Protein AF-A2U059-F1 (afdb_monomer)

Sequence (283 aa):
MQVILVSNSIKNFNRFRYYLTQLEPSNIVNLHYNLIFMLFFKKKEIPLTEFFPTNFIDIHSHLLPGIDDGAKDIEQSVSLIQKMASYGIKNFITTPHVLGDVYPNSSETILKKLEEVRAALKDEGLTDIKMNAAAEYMMDEQFSALLEKDDILTLKDNYILVEMSYFSPPLNLFDILFQIQLKGYKPVLAHPERYNSYHNNFEIYYKLKKAGCLFQLNLLSLTPQYGDGVTKTADRLLKENLYDFVGTDTHHKNHLHLLKSISIKKNFKKINHLLENNLKFLK

Secondary structure (DSSP, 8-state):
--SSSHHHHHHHHHHHHHHHTTS-HHHHHHHHHHHHHHHS----B--HHHHSPTT-EE--B--STTSSSS-SSHHHHHHHHHHHHTTT--EEEE--EEBTTTB---HHHHHHHHHHHHHHHHHTT-TT-EEEE--EEESSHHHHHHHHTT----SBTTEEEEE--SS---TTHHHHHHHHHHTT-EEEEE-GGG-GGGTT-THHHHHHHHTT-EEEEEGGGGTGGG-HHHHHHHHHHHHTT---EEE--B-SHHHHHHHGGG-BHHHHHHHHHHHHHGGGG--

Mean predicted aligned error: 8.82 Å

Structure (mmCIF, N/CA/C/O backbone):
data_AF-A2U059-F1
#
_entry.id   AF-A2U059-F1
#
loop_
_atom_site.group_PDB
_atom_site.id
_atom_site.type_symbol
_atom_site.label_atom_id
_atom_site.label_alt_id
_atom_site.label_comp_id
_atom_site.label_asym_id
_atom_site.label_entity_id
_atom_site.label_seq_id
_atom_site.pdbx_PDB_ins_code
_atom_site.Cartn_x
_atom_site.Cartn_y
_atom_site.Cartn_z
_atom_site.occupancy
_atom_site.B_iso_or_equiv
_atom_site.auth_seq_id
_atom_site.auth_comp_id
_atom_site.auth_asym_id
_atom_site.auth_atom_id
_atom_site.pdbx_PDB_model_num
ATOM 1 N N . MET A 1 1 ? -1.183 35.386 35.263 1.00 42.09 1 MET A N 1
ATOM 2 C CA . MET A 1 1 ? -0.483 34.082 35.362 1.00 42.09 1 MET A CA 1
ATOM 3 C C . MET A 1 1 ? 0.473 33.889 34.178 1.00 42.09 1 MET A C 1
ATOM 5 O O . MET A 1 1 ? 0.413 32.891 33.477 1.00 42.09 1 MET A O 1
ATOM 9 N N . GLN A 1 2 ? 1.355 34.869 33.942 1.00 36.56 2 GLN A N 1
ATOM 10 C CA . GLN A 1 2 ? 2.258 34.916 32.778 1.00 36.56 2 GLN A CA 1
ATOM 11 C C . GLN A 1 2 ? 3.658 35.433 33.170 1.00 36.56 2 GLN A C 1
ATOM 13 O O . GLN A 1 2 ? 4.367 36.026 32.371 1.00 36.56 2 GLN A O 1
ATOM 18 N N . VAL A 1 3 ? 4.050 35.211 34.432 1.00 29.59 3 VAL A N 1
ATOM 19 C CA . VAL A 1 3 ? 5.330 35.676 35.010 1.00 29.59 3 VAL A CA 1
ATOM 20 C C . VAL A 1 3 ? 6.188 34.506 35.534 1.00 29.59 3 VAL A C 1
ATOM 22 O O . VAL A 1 3 ? 7.334 34.692 35.920 1.00 29.59 3 VAL A O 1
ATOM 25 N N . ILE A 1 4 ? 5.702 33.259 35.463 1.00 32.44 4 ILE A N 1
ATOM 26 C CA . ILE A 1 4 ? 6.428 32.083 35.991 1.00 32.44 4 ILE A CA 1
ATOM 27 C C . ILE A 1 4 ? 7.258 31.351 34.910 1.00 32.44 4 ILE A C 1
ATOM 29 O O . ILE A 1 4 ? 8.173 30.605 35.242 1.00 32.44 4 ILE A O 1
ATOM 33 N N . LEU A 1 5 ? 7.055 31.623 33.614 1.00 30.00 5 LEU A N 1
ATOM 34 C CA . LEU A 1 5 ? 7.826 30.974 32.535 1.00 30.00 5 LEU A CA 1
ATOM 35 C C . LEU A 1 5 ? 9.119 31.709 32.130 1.00 30.00 5 LEU A C 1
ATOM 37 O O . LEU A 1 5 ? 9.958 31.129 31.445 1.00 30.00 5 LEU A O 1
ATOM 41 N N . VAL A 1 6 ? 9.338 32.945 32.592 1.00 32.53 6 VAL A N 1
ATOM 42 C CA . VAL A 1 6 ? 10.553 33.716 32.257 1.00 32.53 6 VAL A CA 1
ATOM 43 C C . VAL A 1 6 ? 11.726 33.386 33.198 1.00 32.53 6 VAL A C 1
ATOM 45 O O . VAL A 1 6 ? 12.887 33.477 32.801 1.00 32.53 6 VAL A O 1
ATOM 48 N N . SER A 1 7 ? 11.467 32.907 34.420 1.00 33.06 7 SER A N 1
ATOM 49 C CA . SER A 1 7 ? 12.528 32.664 35.413 1.00 33.06 7 SER A CA 1
ATOM 50 C C . SER A 1 7 ? 13.359 31.398 35.142 1.00 33.06 7 SER A C 1
ATOM 52 O O . SER A 1 7 ? 14.567 31.392 35.397 1.00 33.06 7 SER A O 1
ATOM 54 N N . ASN A 1 8 ? 12.766 30.353 34.550 1.00 35.78 8 ASN A N 1
ATOM 55 C CA . ASN A 1 8 ? 13.488 29.123 34.190 1.00 35.78 8 ASN A CA 1
ATOM 56 C C . ASN A 1 8 ? 14.374 29.293 32.943 1.00 35.78 8 ASN A C 1
ATOM 58 O O . ASN A 1 8 ? 15.419 28.649 32.842 1.00 35.78 8 ASN A O 1
ATOM 62 N N . SER A 1 9 ? 14.022 30.209 32.033 1.00 42.25 9 SER A N 1
ATOM 63 C CA . SER A 1 9 ? 14.854 30.519 30.863 1.00 42.25 9 SER A CA 1
ATOM 64 C C . SER A 1 9 ? 16.111 31.311 31.243 1.00 42.25 9 SER A C 1
ATOM 66 O O . SER A 1 9 ? 17.179 31.076 30.682 1.00 42.25 9 SER A O 1
ATOM 68 N N . ILE A 1 10 ? 16.023 32.207 32.234 1.00 43.34 10 ILE A N 1
ATOM 69 C CA . ILE A 1 10 ? 17.159 33.036 32.677 1.00 43.34 10 ILE A CA 1
ATOM 70 C C . ILE A 1 10 ? 18.153 32.224 33.527 1.00 43.34 10 ILE A C 1
ATOM 72 O O . ILE A 1 10 ? 19.366 32.387 33.376 1.00 43.34 10 ILE A O 1
ATOM 76 N N . LYS A 1 11 ? 17.677 31.286 34.364 1.00 39.88 11 LYS A N 1
ATOM 77 C CA . LYS A 1 11 ? 18.567 30.376 35.116 1.00 39.88 11 LYS A CA 1
ATOM 78 C C . LYS A 1 11 ? 19.392 29.471 34.196 1.00 39.88 11 LYS A C 1
ATOM 80 O O . LYS A 1 11 ? 20.571 29.250 34.471 1.00 39.88 11 LYS A O 1
ATOM 85 N N . ASN A 1 12 ? 18.817 29.016 33.081 1.00 46.06 12 ASN A N 1
ATOM 86 C CA . ASN A 1 12 ? 19.561 28.269 32.066 1.00 46.06 12 ASN A CA 1
ATOM 87 C C . ASN A 1 12 ? 20.555 29.155 31.307 1.00 46.06 12 ASN A C 1
ATOM 89 O O . ASN A 1 12 ? 21.657 28.698 31.026 1.00 46.06 12 ASN A O 1
ATOM 93 N N . PHE A 1 13 ? 20.231 30.427 31.059 1.00 47.41 13 PHE A N 1
ATOM 94 C CA . PHE A 1 13 ? 21.124 31.360 30.365 1.00 47.41 13 PHE A CA 1
ATOM 95 C C . PHE A 1 13 ? 22.403 31.672 31.161 1.00 47.41 13 PHE A C 1
ATOM 97 O O . PHE A 1 13 ? 23.500 31.652 30.605 1.00 47.41 13 PHE A O 1
ATOM 104 N N . ASN A 1 14 ? 22.293 31.881 32.479 1.00 42.28 14 ASN A N 1
ATOM 105 C CA . ASN A 1 14 ? 23.464 32.122 33.332 1.00 42.28 14 ASN A CA 1
ATOM 106 C C . ASN A 1 14 ? 24.336 30.868 33.499 1.00 42.28 14 ASN A C 1
ATOM 108 O O . ASN A 1 14 ? 25.562 30.973 33.532 1.00 42.28 14 ASN A O 1
ATOM 112 N N . ARG A 1 15 ? 23.724 29.676 33.525 1.00 45.72 15 ARG A N 1
ATOM 113 C CA . ARG A 1 15 ? 24.459 28.402 33.534 1.00 45.72 15 ARG A CA 1
ATOM 114 C C . ARG A 1 15 ? 25.177 28.168 32.200 1.00 45.72 15 ARG A C 1
ATOM 116 O O . ARG A 1 15 ? 26.319 27.733 32.196 1.00 45.72 15 ARG A O 1
ATOM 123 N N . PHE A 1 16 ? 24.553 28.540 31.082 1.00 45.38 16 PHE A N 1
ATOM 124 C CA . PHE A 1 16 ? 25.136 28.458 29.738 1.00 45.38 16 PHE A CA 1
ATOM 125 C C . PHE A 1 16 ? 26.307 29.434 29.548 1.00 45.38 16 PHE A C 1
ATOM 127 O O . PHE A 1 16 ? 27.325 29.079 28.959 1.00 45.38 16 PHE A O 1
ATOM 134 N N . ARG A 1 17 ? 26.206 30.643 30.118 1.00 47.41 17 ARG A N 1
ATOM 135 C CA . ARG A 1 17 ? 27.280 31.647 30.090 1.00 47.41 17 ARG A CA 1
ATOM 136 C C . ARG A 1 17 ? 28.533 31.177 30.837 1.00 47.41 17 ARG A C 1
ATOM 138 O O . ARG A 1 17 ? 29.631 31.433 30.361 1.00 47.41 17 ARG A O 1
ATOM 145 N N . TYR A 1 18 ? 28.367 30.435 31.935 1.00 50.00 18 TYR A N 1
ATOM 146 C CA . TYR A 1 18 ? 29.477 29.812 32.668 1.00 50.00 18 TYR A CA 1
ATOM 147 C C . TYR A 1 18 ? 30.202 28.732 31.844 1.00 50.00 18 TYR A C 1
ATOM 149 O O . TYR A 1 18 ? 31.429 28.671 31.856 1.00 50.00 18 TYR A O 1
ATOM 157 N N . TYR A 1 19 ? 29.471 27.922 31.069 1.00 47.72 19 TYR A N 1
ATOM 158 C CA . TYR A 1 19 ? 30.084 26.942 30.159 1.00 47.72 19 TYR A CA 1
ATOM 159 C C . TYR A 1 19 ? 30.777 27.601 28.959 1.00 47.72 19 TYR A C 1
ATOM 161 O O . TYR A 1 19 ? 31.827 27.134 28.530 1.00 47.72 19 TYR A O 1
ATOM 169 N N . LEU A 1 20 ? 30.246 28.718 28.450 1.00 45.88 20 LEU A N 1
ATOM 170 C CA . LEU A 1 20 ? 30.863 29.472 27.352 1.00 45.88 20 LEU A CA 1
ATOM 171 C C . LEU A 1 20 ? 32.175 30.163 27.753 1.00 45.88 20 LEU A C 1
ATOM 173 O O . LEU A 1 20 ? 33.048 30.318 26.907 1.00 45.88 20 LEU A O 1
ATOM 177 N N . THR A 1 21 ? 32.350 30.535 29.026 1.00 48.00 21 THR A N 1
ATOM 178 C CA . THR A 1 21 ? 33.619 31.099 29.529 1.00 48.00 21 THR A CA 1
ATOM 179 C C . THR A 1 21 ? 34.727 30.061 29.733 1.00 48.00 21 THR A C 1
ATOM 181 O O . THR A 1 21 ? 35.858 30.444 30.006 1.00 48.00 21 THR A O 1
ATOM 184 N N . GLN A 1 22 ? 34.413 28.766 29.608 1.00 49.03 22 GLN A N 1
ATOM 185 C CA . GLN A 1 22 ? 35.348 27.645 29.796 1.00 49.03 22 GLN A CA 1
ATOM 186 C C . GLN A 1 22 ? 35.779 26.994 28.467 1.00 49.03 22 GLN A C 1
ATOM 188 O O . GLN A 1 22 ? 36.451 25.966 28.474 1.00 49.03 22 GLN A O 1
ATOM 193 N N . LEU A 1 23 ? 35.367 27.548 27.322 1.00 47.09 23 LEU A N 1
ATOM 194 C CA . LEU A 1 23 ? 35.650 26.995 25.996 1.00 47.09 23 LEU A CA 1
ATOM 195 C C . LEU A 1 23 ? 36.676 27.853 25.255 1.00 47.09 23 LEU A C 1
ATOM 197 O O . LEU A 1 23 ? 36.585 29.080 25.250 1.00 47.09 23 LEU A O 1
ATOM 201 N N . GLU A 1 24 ? 37.627 27.201 24.586 1.00 46.12 24 GLU A N 1
ATOM 202 C CA . GLU A 1 24 ? 38.598 27.896 23.742 1.00 46.12 24 GLU A CA 1
ATOM 203 C C . GLU A 1 24 ? 37.922 28.660 22.580 1.00 46.12 24 GLU A C 1
ATOM 205 O O . GLU A 1 24 ? 36.896 28.204 22.054 1.00 46.12 24 GLU A O 1
ATOM 210 N N . PRO A 1 25 ? 38.493 29.798 22.127 1.00 53.91 25 PRO A N 1
ATOM 211 C CA . PRO A 1 25 ? 37.881 30.693 21.134 1.00 53.91 25 PRO A CA 1
ATOM 212 C C . PRO A 1 25 ? 37.462 30.018 19.817 1.00 53.91 25 PRO A C 1
ATOM 214 O O . PRO A 1 25 ? 36.515 30.461 19.165 1.00 53.91 25 PRO A O 1
ATOM 217 N N . SER A 1 26 ? 38.121 28.919 19.441 1.00 49.25 26 SER A N 1
ATOM 218 C CA . SER A 1 26 ? 37.835 28.121 18.242 1.00 49.25 26 SER A CA 1
ATOM 219 C C . SER A 1 26 ? 36.472 27.407 18.277 1.00 49.25 26 SER A C 1
ATOM 221 O O . SER A 1 26 ? 35.885 27.154 17.224 1.00 49.25 26 SER A O 1
ATOM 223 N N . ASN A 1 27 ? 35.908 27.149 19.463 1.00 47.09 27 ASN A N 1
ATOM 224 C CA . ASN A 1 27 ? 34.631 26.440 19.628 1.00 47.09 27 ASN A CA 1
ATOM 225 C C . ASN A 1 27 ? 33.401 27.367 19.668 1.00 47.09 27 ASN A C 1
ATOM 227 O O . ASN A 1 27 ? 32.274 26.917 19.455 1.00 47.09 27 ASN A O 1
ATOM 231 N N . ILE A 1 28 ? 33.595 28.671 19.885 1.00 49.22 28 ILE A N 1
ATOM 232 C CA . ILE A 1 28 ? 32.503 29.657 19.985 1.00 49.22 28 ILE A CA 1
ATOM 233 C C . ILE A 1 28 ? 31.951 30.030 18.596 1.00 49.22 28 ILE A C 1
ATOM 235 O O . ILE A 1 28 ? 30.755 30.300 18.446 1.00 49.22 28 ILE A O 1
ATOM 239 N N . VAL A 1 29 ? 32.795 29.981 17.560 1.00 48.28 29 VAL A N 1
ATOM 240 C CA . VAL A 1 29 ? 32.409 30.292 16.171 1.00 48.28 29 VAL A CA 1
ATOM 241 C C . VAL A 1 29 ? 31.521 29.187 15.578 1.00 48.28 29 VAL A C 1
ATOM 243 O O . VAL A 1 29 ? 30.512 29.483 14.939 1.00 48.28 29 VAL A O 1
ATOM 246 N N . ASN A 1 30 ? 31.813 27.915 15.870 1.00 45.19 30 ASN A N 1
ATOM 247 C CA . ASN A 1 30 ? 31.027 26.773 15.382 1.00 45.19 30 ASN A CA 1
ATOM 248 C C . ASN A 1 30 ? 29.640 26.656 16.034 1.00 45.19 30 ASN A C 1
ATOM 250 O O . ASN A 1 30 ? 28.689 26.202 15.393 1.00 45.19 30 ASN A O 1
ATOM 254 N N . LEU A 1 31 ? 29.490 27.081 17.292 1.00 43.50 31 LEU A N 1
ATOM 255 C CA . LEU A 1 31 ? 28.202 27.014 17.984 1.00 43.50 31 LEU A CA 1
ATOM 256 C C . LEU A 1 31 ? 27.218 28.072 17.459 1.00 43.50 31 LEU A C 1
ATOM 258 O O . LEU A 1 31 ? 26.042 27.768 17.269 1.00 43.50 31 LEU A O 1
ATOM 262 N N . HIS A 1 32 ? 27.698 29.282 17.146 1.00 43.59 32 HIS A N 1
ATOM 263 C CA . HIS A 1 32 ? 26.872 30.322 16.524 1.00 43.59 32 HIS A CA 1
ATOM 264 C C . HIS A 1 32 ? 26.403 29.924 15.121 1.00 43.59 32 HIS A C 1
ATOM 266 O O . HIS A 1 32 ? 25.227 30.102 14.816 1.00 43.59 32 HIS A O 1
ATOM 272 N N . TYR A 1 33 ? 27.268 29.324 14.296 1.00 43.44 33 TYR A N 1
ATOM 273 C CA . TYR A 1 33 ? 26.873 28.844 12.966 1.00 43.44 33 TYR A CA 1
ATOM 274 C C . TYR A 1 33 ? 25.805 27.746 13.033 1.00 43.44 33 TYR A C 1
ATOM 276 O O . TYR A 1 33 ? 24.820 27.817 12.302 1.00 43.44 33 TYR A O 1
ATOM 284 N N . ASN A 1 34 ? 25.938 26.778 13.946 1.00 42.25 34 ASN A N 1
ATOM 285 C CA . ASN A 1 34 ? 24.950 25.707 14.107 1.00 42.25 34 ASN A CA 1
ATOM 286 C C . ASN A 1 34 ? 23.615 26.204 14.684 1.00 42.25 34 ASN A C 1
ATOM 288 O O . ASN A 1 34 ? 22.555 25.762 14.243 1.00 42.25 34 ASN A O 1
ATOM 292 N N . LEU A 1 35 ? 23.644 27.157 15.621 1.00 41.41 35 LEU A N 1
ATOM 293 C CA . LEU A 1 35 ? 22.427 27.732 16.196 1.00 41.41 35 LEU A CA 1
ATOM 294 C C . LEU A 1 35 ? 21.685 28.616 15.181 1.00 41.41 35 LEU A C 1
ATOM 296 O O . LEU A 1 35 ? 20.461 28.559 15.093 1.00 41.41 35 LEU A O 1
ATOM 300 N N . ILE A 1 36 ? 22.424 29.376 14.365 1.00 42.47 36 ILE A N 1
ATOM 301 C CA . ILE A 1 36 ? 21.877 30.159 13.251 1.00 42.47 36 ILE A CA 1
ATOM 302 C C . ILE A 1 36 ? 21.310 29.216 12.176 1.00 42.47 36 ILE A C 1
ATOM 304 O O . ILE A 1 36 ? 20.191 29.429 11.720 1.00 42.47 36 ILE A O 1
ATOM 308 N N . PHE A 1 37 ? 21.982 28.111 11.838 1.00 39.88 37 PHE A N 1
ATOM 309 C CA . PHE A 1 37 ? 21.456 27.124 10.884 1.00 39.88 37 PHE A CA 1
ATOM 310 C C . PHE A 1 37 ? 20.172 26.434 11.391 1.00 39.88 37 PHE A C 1
ATOM 312 O O . PHE A 1 37 ? 19.231 26.234 10.621 1.00 39.88 37 PHE A O 1
ATOM 319 N N . MET A 1 38 ? 20.076 26.155 12.699 1.00 40.50 38 MET A N 1
ATOM 320 C CA . MET A 1 38 ? 18.851 25.655 13.348 1.00 40.50 38 MET A CA 1
ATOM 321 C C . MET A 1 38 ? 17.694 26.667 13.336 1.00 40.50 38 MET A C 1
ATOM 323 O O . MET A 1 38 ? 16.532 26.266 13.411 1.00 40.50 38 MET A O 1
ATOM 327 N N . LEU A 1 39 ? 17.987 27.965 13.224 1.00 41.75 39 LEU A N 1
ATOM 328 C CA . LEU A 1 39 ? 16.989 29.037 13.233 1.00 41.75 39 LEU A CA 1
ATOM 329 C C . LEU A 1 39 ? 16.388 29.345 11.848 1.00 41.75 39 LEU A C 1
ATOM 331 O O . LEU A 1 39 ? 15.346 29.996 11.793 1.00 41.75 39 LEU A O 1
ATOM 335 N N . PHE A 1 40 ? 16.962 28.857 10.737 1.00 46.06 40 PHE A N 1
ATOM 336 C CA . PHE A 1 40 ? 16.588 29.335 9.393 1.00 46.06 40 PHE A CA 1
ATOM 337 C C . PHE A 1 40 ? 15.652 28.461 8.543 1.00 46.06 40 PHE A C 1
ATOM 339 O O . PHE A 1 40 ? 15.198 28.932 7.504 1.00 46.06 40 PHE A O 1
ATOM 346 N N . PHE A 1 41 ? 15.240 27.262 8.971 1.00 49.56 41 PHE A N 1
ATOM 347 C CA . PHE A 1 41 ? 14.218 26.497 8.234 1.00 49.56 41 PHE A CA 1
ATOM 348 C C . PHE A 1 41 ? 13.300 25.696 9.155 1.00 49.56 41 PHE A C 1
ATOM 350 O O . PHE A 1 41 ? 13.320 24.464 9.170 1.00 49.56 41 PHE A O 1
ATOM 357 N N . LYS A 1 42 ? 12.414 26.382 9.886 1.00 51.53 42 LYS A N 1
ATOM 358 C CA . LYS A 1 42 ? 11.246 25.707 10.462 1.00 51.53 42 LYS A CA 1
ATOM 359 C C . LYS A 1 42 ? 10.393 25.212 9.290 1.00 51.53 42 LYS A C 1
ATOM 361 O O . LYS A 1 42 ? 9.746 26.010 8.606 1.00 51.53 42 LYS A O 1
ATOM 366 N N . LYS A 1 43 ? 10.466 23.910 8.982 1.00 61.12 43 LYS A N 1
ATOM 367 C CA . LYS A 1 43 ? 9.621 23.291 7.952 1.00 61.12 43 LYS A CA 1
ATOM 368 C C . LYS A 1 43 ? 8.177 23.672 8.280 1.00 61.12 43 LYS A C 1
ATOM 370 O O . LYS A 1 43 ? 7.751 23.556 9.424 1.00 61.12 43 LYS A O 1
ATOM 375 N N . LYS A 1 44 ? 7.445 24.203 7.297 1.00 76.88 44 LYS A N 1
ATOM 376 C CA . LYS A 1 44 ? 6.025 24.530 7.471 1.00 76.88 44 LYS A CA 1
ATOM 377 C C . LYS A 1 44 ? 5.261 23.209 7.570 1.00 76.88 44 LYS A C 1
ATOM 379 O O . LYS A 1 44 ? 4.905 22.633 6.540 1.00 76.88 44 LYS A O 1
ATOM 384 N N . GLU A 1 45 ? 5.131 22.713 8.792 1.00 86.19 45 GLU A N 1
ATOM 385 C CA . GLU A 1 45 ? 4.364 21.521 9.137 1.00 86.19 45 GLU A CA 1
ATOM 386 C C . GLU A 1 45 ? 2.877 21.762 8.871 1.00 86.19 45 GLU A C 1
ATOM 388 O O . GLU A 1 45 ? 2.379 22.884 8.996 1.00 86.19 45 GLU A O 1
ATOM 393 N N . ILE A 1 46 ? 2.199 20.703 8.448 1.00 89.12 46 ILE A N 1
ATOM 394 C CA . ILE A 1 46 ? 0.747 20.627 8.310 1.00 89.12 46 ILE A CA 1
ATOM 395 C C . ILE A 1 46 ? 0.278 19.647 9.395 1.00 89.12 46 ILE A C 1
ATOM 397 O O . ILE A 1 46 ? 0.922 18.606 9.567 1.00 89.12 46 ILE A O 1
ATOM 401 N N . PRO A 1 47 ? -0.793 19.931 10.151 1.00 90.31 47 PRO A N 1
ATOM 402 C CA . PRO A 1 47 ? -1.399 18.927 11.019 1.00 90.31 47 PRO A CA 1
ATOM 403 C C . PRO A 1 47 ? -1.744 17.670 10.211 1.00 90.31 47 PRO A C 1
ATOM 405 O O . PRO A 1 47 ? -2.311 17.778 9.132 1.00 90.31 47 PRO A O 1
ATOM 408 N N . LEU A 1 48 ? -1.423 16.468 10.701 1.00 88.00 48 LEU A N 1
ATOM 409 C CA . LEU A 1 48 ? -1.694 15.234 9.938 1.00 88.00 48 LEU A CA 1
ATOM 410 C C . LEU A 1 48 ? -3.173 15.075 9.572 1.00 88.00 48 LEU A C 1
ATOM 412 O O . LEU A 1 48 ? -3.484 14.638 8.471 1.00 88.00 48 LEU A O 1
ATOM 416 N N . THR A 1 49 ? -4.066 15.528 10.453 1.00 90.25 49 THR A N 1
ATOM 417 C CA . THR A 1 49 ? -5.517 15.567 10.227 1.00 90.25 49 THR A CA 1
ATOM 418 C C . THR A 1 49 ? -5.938 16.442 9.043 1.00 90.25 49 THR A C 1
ATOM 420 O O . THR A 1 49 ? -7.058 16.308 8.572 1.00 90.25 49 THR A O 1
ATOM 423 N N . GLU A 1 50 ? -5.066 17.339 8.576 1.00 92.38 50 GLU A N 1
ATOM 424 C CA . GLU A 1 50 ? -5.247 18.180 7.383 1.00 92.38 50 GLU A CA 1
ATOM 425 C C . GLU A 1 50 ? -4.361 17.725 6.208 1.00 92.38 50 GLU A C 1
ATOM 427 O O . GLU A 1 50 ? -4.481 18.244 5.100 1.00 92.38 50 GLU A O 1
ATOM 432 N N . PHE A 1 51 ? -3.434 16.792 6.443 1.00 95.62 51 PHE A N 1
ATOM 433 C CA . PHE A 1 51 ? -2.527 16.277 5.420 1.00 95.62 51 PHE A CA 1
ATOM 434 C C . PHE A 1 51 ? -3.199 15.227 4.541 1.00 95.62 51 PHE A C 1
ATOM 436 O O . PHE A 1 51 ? -2.969 15.199 3.335 1.00 95.62 51 PHE A O 1
ATOM 443 N N . PHE A 1 52 ? -4.017 14.364 5.139 1.00 96.62 52 PHE A N 1
ATOM 444 C CA . PHE A 1 52 ? -4.823 13.397 4.406 1.00 96.62 52 PHE A CA 1
ATOM 445 C C . PHE A 1 52 ? -6.179 14.022 4.052 1.00 96.62 52 PHE A C 1
ATOM 447 O O . PHE A 1 52 ? -6.790 14.654 4.919 1.00 96.62 52 PHE A O 1
ATOM 454 N N . PRO A 1 53 ? -6.671 13.867 2.810 1.00 95.25 53 PRO A N 1
ATOM 455 C CA . PRO A 1 53 ? -7.993 14.358 2.450 1.00 95.25 53 PRO A CA 1
ATOM 456 C C . PRO A 1 53 ? -9.089 13.651 3.254 1.00 95.25 53 PRO A C 1
ATOM 458 O O . PRO A 1 53 ? -8.908 12.558 3.798 1.00 95.25 53 PRO A O 1
ATOM 461 N N . THR A 1 54 ? -10.266 14.272 3.322 1.00 93.75 54 THR A N 1
ATOM 462 C CA . THR A 1 54 ? -11.425 13.639 3.963 1.00 93.75 54 THR A CA 1
ATOM 463 C C . THR A 1 54 ? -11.765 12.340 3.236 1.00 93.75 54 THR A C 1
ATOM 465 O O . THR A 1 54 ? -11.761 12.293 2.011 1.00 93.75 54 THR A O 1
ATOM 468 N N . ASN A 1 55 ? -12.069 11.287 3.996 1.00 95.12 55 ASN A N 1
ATOM 469 C CA . ASN A 1 55 ? -12.266 9.927 3.492 1.00 95.12 55 ASN A CA 1
ATOM 470 C C . ASN A 1 55 ? -11.034 9.300 2.824 1.00 95.12 55 ASN A C 1
ATOM 472 O O . ASN A 1 55 ? -11.186 8.289 2.143 1.00 95.12 55 ASN A O 1
ATOM 476 N N . PHE A 1 56 ? -9.825 9.829 3.044 1.00 98.00 56 PHE A N 1
ATOM 477 C CA . PHE A 1 56 ? -8.609 9.144 2.617 1.00 98.00 56 PHE A CA 1
ATOM 478 C C . PHE A 1 56 ? -8.643 7.670 3.044 1.00 98.00 56 PHE A C 1
ATOM 480 O O . PHE A 1 56 ? -9.064 7.336 4.161 1.00 98.00 56 PHE A O 1
ATOM 487 N N . ILE A 1 57 ? -8.222 6.810 2.121 1.00 98.50 57 ILE A N 1
ATOM 488 C CA . ILE A 1 57 ? -8.128 5.370 2.308 1.00 98.50 57 ILE A CA 1
ATOM 489 C C . ILE A 1 57 ? -6.683 4.941 2.112 1.00 98.50 57 ILE A C 1
ATOM 491 O O . ILE A 1 57 ? -6.082 5.192 1.066 1.00 98.50 57 ILE A O 1
ATOM 495 N N . ASP A 1 58 ? -6.119 4.324 3.142 1.00 98.75 58 ASP A N 1
ATOM 496 C CA . ASP A 1 58 ? -4.814 3.692 3.041 1.00 98.75 58 ASP A CA 1
ATOM 497 C C . ASP A 1 58 ? -4.972 2.318 2.390 1.00 98.75 58 ASP A C 1
ATOM 499 O O . ASP A 1 58 ? -5.746 1.497 2.879 1.00 98.75 58 ASP A O 1
ATOM 503 N N . ILE A 1 59 ? -4.275 2.092 1.277 1.00 98.81 59 ILE A N 1
ATOM 504 C CA . ILE A 1 59 ? -4.423 0.882 0.451 1.00 98.81 59 ILE A CA 1
ATOM 505 C C . ILE A 1 59 ? -3.283 -0.121 0.632 1.00 98.81 59 ILE A C 1
ATOM 507 O O . ILE A 1 59 ? -3.219 -1.099 -0.105 1.00 98.81 59 ILE A O 1
ATOM 511 N N . HIS A 1 60 ? -2.352 0.168 1.540 1.00 98.88 60 HIS A N 1
ATOM 512 C CA . HIS A 1 60 ? -1.212 -0.693 1.808 1.00 98.88 60 HIS A CA 1
ATOM 513 C C . HIS A 1 60 ? -0.776 -0.521 3.265 1.00 98.88 60 HIS A C 1
ATOM 515 O O . HIS A 1 60 ? -0.215 0.512 3.638 1.00 98.88 60 HIS A O 1
ATOM 521 N N . SER A 1 61 ? -1.052 -1.531 4.090 1.00 98.81 61 SER A N 1
ATOM 522 C CA . SER A 1 61 ? -0.611 -1.624 5.488 1.00 98.81 61 SER A CA 1
ATOM 523 C C . SER A 1 61 ? -0.753 -3.048 6.031 1.00 98.81 61 SER A C 1
ATOM 525 O O . SER A 1 61 ? -1.597 -3.805 5.555 1.00 98.81 61 SER A O 1
ATOM 527 N N . HIS A 1 62 ? 0.003 -3.384 7.076 1.00 98.75 62 HIS A N 1
ATOM 528 C CA . HIS A 1 62 ? 0.102 -4.724 7.669 1.00 98.75 62 HIS A CA 1
ATOM 529 C C . HIS A 1 62 ? -0.473 -4.688 9.087 1.00 98.75 62 HIS A C 1
ATOM 531 O O . HIS A 1 62 ? 0.231 -4.580 10.094 1.00 98.75 62 HIS A O 1
ATOM 537 N N . LEU A 1 63 ? -1.807 -4.649 9.151 1.00 98.81 63 LEU A N 1
ATOM 538 C CA . LEU A 1 63 ? -2.572 -4.368 10.370 1.00 98.81 63 LEU A CA 1
ATOM 539 C C . LEU A 1 63 ? -3.310 -5.596 10.909 1.00 98.81 63 LEU A C 1
ATOM 541 O O . LEU A 1 63 ? -4.005 -5.476 11.915 1.00 98.81 63 LEU A O 1
ATOM 545 N N . LEU A 1 64 ? -3.211 -6.746 10.238 1.00 98.75 64 LEU A N 1
ATOM 546 C CA . LEU A 1 64 ? -3.833 -7.988 10.690 1.00 98.75 64 LEU A CA 1
ATOM 547 C C . LEU A 1 64 ? -2.892 -8.750 11.636 1.00 98.75 64 LEU A C 1
ATOM 549 O O . LEU A 1 64 ? -1.702 -8.855 11.348 1.00 98.75 64 LEU A O 1
ATOM 553 N N . PRO A 1 65 ? -3.399 -9.295 12.756 1.00 98.44 65 PRO A N 1
ATOM 554 C CA . PRO A 1 65 ? -2.546 -9.825 13.809 1.00 98.44 65 PRO A CA 1
ATOM 555 C C . PRO A 1 65 ? -1.991 -11.216 13.501 1.00 98.44 65 PRO A C 1
ATOM 557 O O . PRO A 1 65 ? -2.752 -12.170 13.305 1.00 98.44 65 PRO A O 1
ATOM 560 N N . GLY A 1 66 ? -0.667 -11.339 13.592 1.00 98.00 66 GLY A N 1
ATOM 561 C CA . GLY A 1 66 ? 0.052 -12.608 13.695 1.00 98.00 66 GLY A CA 1
ATOM 562 C C . GLY A 1 66 ? 0.107 -13.415 12.402 1.00 98.00 66 GLY A C 1
ATOM 563 O O . GLY A 1 66 ? 0.227 -14.637 12.472 1.00 98.00 66 GLY A O 1
ATOM 564 N N . ILE A 1 67 ? -0.026 -12.757 11.248 1.00 97.88 67 ILE A N 1
ATOM 565 C CA . ILE A 1 67 ? -0.014 -13.419 9.936 1.00 97.88 67 ILE A CA 1
ATOM 566 C C . ILE A 1 67 ? 1.128 -12.971 9.018 1.00 97.88 67 ILE A C 1
ATOM 568 O O . ILE A 1 67 ? 1.409 -13.648 8.036 1.00 97.88 67 ILE A O 1
ATOM 572 N N . ASP A 1 68 ? 1.822 -11.886 9.348 1.00 98.06 68 ASP A N 1
ATOM 573 C CA . ASP A 1 68 ? 3.047 -11.437 8.685 1.00 98.06 68 ASP A CA 1
ATOM 574 C C . ASP A 1 68 ? 3.959 -10.682 9.678 1.00 98.06 68 ASP A C 1
ATOM 576 O O . ASP A 1 68 ? 3.858 -10.866 10.895 1.00 98.06 68 ASP A O 1
ATOM 580 N N . ASP A 1 69 ? 4.878 -9.855 9.184 1.00 97.25 69 ASP A N 1
ATOM 581 C CA . ASP A 1 69 ? 5.773 -9.002 9.975 1.00 97.25 69 ASP A CA 1
ATOM 582 C C . ASP A 1 69 ? 5.143 -7.686 10.469 1.00 97.25 69 ASP A C 1
ATOM 584 O O . ASP A 1 69 ? 5.840 -6.838 11.042 1.00 97.25 69 ASP A O 1
ATOM 588 N N . GLY A 1 70 ? 3.832 -7.513 10.295 1.00 98.00 70 GLY A N 1
ATOM 589 C CA . GLY A 1 70 ? 3.059 -6.396 10.813 1.00 98.00 70 GLY A CA 1
ATOM 590 C C . GLY A 1 70 ? 2.714 -6.518 12.301 1.00 98.00 70 GLY A C 1
ATOM 591 O O . GLY A 1 70 ? 3.566 -6.680 13.186 1.00 98.00 70 GLY A O 1
ATOM 592 N N . ALA A 1 71 ? 1.427 -6.364 12.613 1.00 97.75 71 ALA A N 1
ATOM 593 C CA . ALA A 1 71 ? 0.935 -6.480 13.980 1.00 97.75 71 ALA A CA 1
ATOM 594 C C . ALA A 1 71 ? 1.082 -7.917 14.512 1.00 97.75 71 ALA A C 1
ATOM 596 O O . ALA A 1 71 ? 0.676 -8.878 13.869 1.00 97.75 71 ALA A O 1
ATOM 597 N N . LYS A 1 72 ? 1.618 -8.080 15.725 1.00 97.56 72 LYS A N 1
ATOM 598 C CA . LYS A 1 72 ? 1.832 -9.403 16.338 1.00 97.56 72 LYS A CA 1
ATOM 599 C C . LYS A 1 72 ? 0.562 -9.992 16.942 1.00 97.56 72 LYS A C 1
ATOM 601 O O . LYS A 1 72 ? 0.373 -11.203 16.917 1.00 97.56 72 LYS A O 1
ATOM 606 N N . ASP A 1 73 ? -0.280 -9.132 17.502 1.00 98.50 73 ASP A N 1
ATOM 607 C CA . ASP A 1 73 ? -1.489 -9.484 18.239 1.00 98.50 73 ASP A CA 1
ATOM 608 C C . ASP A 1 73 ? -2.602 -8.446 18.017 1.00 98.50 73 ASP A C 1
ATOM 6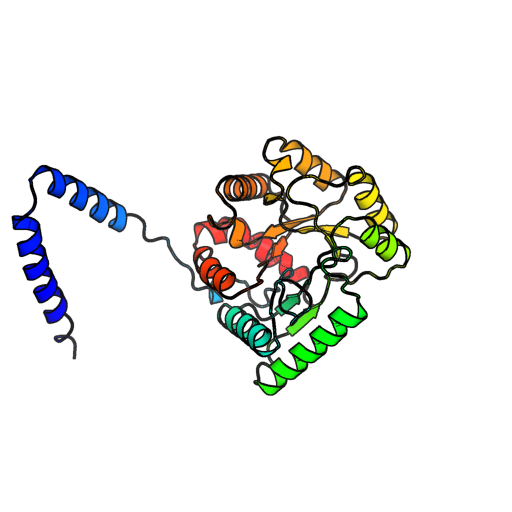10 O O . ASP A 1 73 ? -2.429 -7.423 17.329 1.00 98.50 73 ASP A O 1
ATOM 614 N N . ILE A 1 74 ? -3.794 -8.760 18.528 1.00 98.56 74 ILE A N 1
ATOM 615 C CA . ILE A 1 74 ? -4.996 -7.950 18.316 1.00 98.56 74 ILE A CA 1
ATOM 616 C C . ILE A 1 74 ? -4.850 -6.575 18.980 1.00 98.56 74 ILE A C 1
ATOM 618 O O . ILE A 1 74 ? -5.228 -5.561 18.393 1.00 98.56 74 ILE A O 1
ATOM 622 N N . GLU A 1 75 ? -4.204 -6.514 20.144 1.00 98.44 75 GLU A N 1
ATOM 623 C CA . GLU A 1 75 ? -3.931 -5.285 20.883 1.00 98.44 75 GLU A CA 1
ATOM 624 C C . GLU A 1 75 ? -3.011 -4.352 20.086 1.00 98.44 75 GLU A C 1
ATOM 626 O O . GLU A 1 75 ? -3.257 -3.144 19.988 1.00 98.44 75 GLU A O 1
ATOM 631 N N . GLN A 1 76 ? -1.957 -4.893 19.469 1.00 98.44 76 GLN A N 1
ATOM 632 C CA . GLN A 1 76 ? -1.070 -4.131 18.600 1.00 98.44 76 GLN A CA 1
ATOM 633 C C . GLN A 1 76 ? -1.803 -3.651 17.346 1.00 98.44 76 GLN A C 1
ATOM 635 O O . GLN A 1 76 ? -1.615 -2.495 16.960 1.00 98.44 76 GLN A O 1
ATOM 640 N N . SER A 1 77 ? -2.653 -4.490 16.750 1.00 98.75 77 SER A N 1
ATOM 641 C CA . SER A 1 77 ? -3.462 -4.140 15.573 1.00 98.75 77 SER A CA 1
ATOM 642 C C . SER A 1 77 ? -4.357 -2.934 15.863 1.00 98.75 77 SER A C 1
ATOM 644 O O . SER A 1 77 ? -4.252 -1.899 15.199 1.00 98.75 77 SER A O 1
ATOM 646 N N . VAL A 1 78 ? -5.158 -3.012 16.932 1.00 98.62 78 VAL A N 1
ATOM 647 C CA . VAL A 1 78 ? -6.025 -1.914 17.389 1.00 98.62 78 VAL A CA 1
ATOM 648 C C . VAL A 1 78 ? -5.200 -0.668 17.718 1.00 98.62 78 VAL A C 1
ATOM 650 O O . VAL A 1 78 ? -5.556 0.433 17.299 1.00 98.62 78 VAL A O 1
ATOM 653 N N . SER A 1 79 ? -4.056 -0.818 18.395 1.00 98.56 79 SER A N 1
ATOM 654 C CA . SER A 1 79 ? -3.178 0.308 18.739 1.00 98.56 79 SER A CA 1
ATOM 655 C C . SER A 1 79 ? -2.637 1.040 17.503 1.00 98.56 79 SER A C 1
ATOM 657 O O . SER A 1 79 ? -2.567 2.274 17.502 1.00 98.56 79 SER A O 1
ATOM 659 N N . LEU A 1 80 ? -2.254 0.311 16.449 1.00 98.69 80 LEU A N 1
ATOM 660 C CA . LEU A 1 80 ? -1.804 0.901 15.186 1.00 98.69 80 LEU A CA 1
ATOM 661 C C . LEU A 1 80 ? -2.953 1.629 14.484 1.00 98.69 80 LEU A C 1
ATOM 663 O O . LEU A 1 80 ? -2.803 2.801 14.132 1.00 98.69 80 LEU A O 1
ATOM 667 N N . ILE A 1 81 ? -4.109 0.976 14.361 1.00 98.69 81 ILE A N 1
ATOM 668 C CA . ILE A 1 81 ? -5.300 1.518 13.696 1.00 98.69 81 ILE A CA 1
ATOM 669 C C . ILE A 1 81 ? -5.796 2.783 14.401 1.00 98.69 81 ILE A C 1
ATOM 671 O O . ILE A 1 81 ? -5.978 3.818 13.760 1.00 98.69 81 ILE A O 1
ATOM 675 N N . GLN A 1 82 ? -5.925 2.759 15.729 1.00 98.38 82 GLN A N 1
ATOM 676 C CA . GLN A 1 82 ? -6.314 3.926 16.522 1.00 98.38 82 GLN A CA 1
ATOM 677 C C . GLN A 1 82 ? -5.322 5.080 16.335 1.00 98.38 82 GLN A C 1
ATOM 679 O O . GLN A 1 82 ? -5.703 6.254 16.254 1.00 98.38 82 GLN A O 1
ATOM 684 N N . LYS A 1 83 ? -4.024 4.768 16.223 1.00 98.12 83 LYS A N 1
ATOM 685 C CA . LYS A 1 83 ? -3.009 5.792 16.000 1.00 98.12 83 LYS A CA 1
ATOM 686 C C . LYS A 1 83 ? -3.097 6.393 14.597 1.00 98.12 83 LYS A C 1
ATOM 688 O O . LYS A 1 83 ? -2.981 7.612 14.476 1.00 98.12 83 LYS A O 1
ATOM 693 N N . MET A 1 84 ? -3.350 5.589 13.569 1.00 98.12 84 MET A N 1
ATOM 694 C CA . MET A 1 84 ? -3.611 6.064 12.204 1.00 98.12 84 MET A CA 1
ATOM 695 C C . MET A 1 84 ? -4.904 6.889 12.122 1.00 98.12 84 MET A C 1
ATOM 697 O O . MET A 1 84 ? -4.904 7.961 11.517 1.00 98.12 84 MET A O 1
ATOM 701 N N . ALA A 1 85 ? -5.958 6.488 12.836 1.00 97.81 85 ALA A N 1
ATOM 702 C CA . ALA A 1 85 ? -7.192 7.262 12.971 1.00 97.81 85 ALA A CA 1
ATOM 703 C C . ALA A 1 85 ? -6.948 8.635 13.613 1.00 97.81 85 ALA A C 1
ATOM 705 O O . ALA A 1 85 ? -7.503 9.636 13.156 1.00 97.81 85 ALA A O 1
ATOM 706 N N . SER A 1 86 ? -6.034 8.726 14.591 1.00 96.44 86 SER A N 1
ATOM 707 C CA . SER A 1 86 ? -5.600 10.014 15.165 1.00 96.44 86 SER A CA 1
ATOM 708 C C . SER A 1 86 ? -4.888 10.935 14.162 1.00 96.44 86 SER A C 1
ATOM 710 O O . SER A 1 86 ? -4.742 12.128 14.418 1.00 96.44 86 SER A O 1
ATOM 712 N N . TYR A 1 87 ? -4.439 10.399 13.022 1.00 96.44 87 TYR A N 1
ATOM 713 C CA . TYR A 1 87 ? -3.861 11.159 11.913 1.00 96.44 87 TYR A CA 1
ATOM 714 C C . TYR A 1 87 ? -4.894 11.528 10.841 1.00 96.44 87 TYR A C 1
ATOM 716 O O . TYR A 1 87 ? -4.530 12.175 9.870 1.00 96.44 87 TYR A O 1
ATOM 724 N N . GLY A 1 88 ? -6.164 11.144 11.004 1.00 95.88 88 GLY A N 1
ATOM 725 C CA . GLY A 1 88 ? -7.226 11.360 10.016 1.00 95.88 88 GLY A CA 1
ATOM 726 C C . GLY A 1 88 ? -7.438 10.198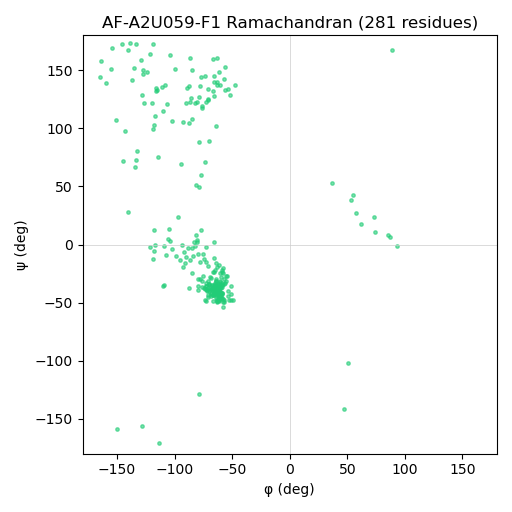 9.039 1.00 95.88 88 GLY A C 1
ATOM 727 O O . GLY A 1 88 ? -8.355 10.262 8.225 1.00 95.88 88 GLY A O 1
ATOM 728 N N . ILE A 1 89 ? -6.652 9.119 9.132 1.00 98.00 89 ILE A N 1
ATOM 729 C CA . ILE A 1 89 ? -6.798 7.930 8.282 1.00 98.00 89 ILE A CA 1
ATOM 730 C C . ILE A 1 89 ? -7.806 6.987 8.941 1.00 98.00 89 ILE A C 1
ATOM 732 O O . ILE A 1 89 ? -7.491 6.348 9.940 1.00 98.00 89 ILE A O 1
ATOM 736 N N . LYS A 1 90 ? -9.027 6.923 8.406 1.00 97.94 90 LYS A N 1
ATOM 737 C CA . LYS A 1 90 ? -10.120 6.101 8.966 1.00 97.94 90 LYS A CA 1
ATOM 738 C C . LYS A 1 90 ? -10.629 5.014 8.025 1.00 97.94 90 LYS A C 1
ATOM 740 O O . LYS A 1 90 ? -11.475 4.220 8.425 1.00 97.94 90 LYS A O 1
ATOM 745 N N . ASN A 1 91 ? -10.134 4.981 6.791 1.00 98.69 91 ASN A N 1
ATOM 746 C CA . ASN A 1 91 ? -10.472 3.953 5.818 1.00 98.69 91 ASN A CA 1
ATOM 747 C C . ASN A 1 91 ? -9.207 3.167 5.477 1.00 98.69 91 ASN A C 1
ATOM 749 O O . ASN A 1 91 ? -8.162 3.765 5.218 1.00 98.69 91 ASN A O 1
ATOM 753 N N . PHE A 1 92 ? -9.313 1.844 5.453 1.00 98.62 92 PHE A N 1
ATOM 754 C CA . PHE A 1 92 ? -8.179 0.952 5.241 1.00 98.62 92 PHE A CA 1
ATOM 755 C C . PHE A 1 92 ? -8.541 -0.174 4.276 1.00 98.62 92 PHE A C 1
ATOM 757 O O . PHE A 1 92 ? -9.633 -0.745 4.353 1.00 98.62 92 PHE A O 1
ATOM 764 N N . ILE A 1 93 ? -7.592 -0.528 3.418 1.00 98.81 93 ILE A N 1
ATOM 765 C CA . ILE A 1 93 ? -7.456 -1.847 2.810 1.00 98.81 93 ILE A CA 1
ATOM 766 C C . ILE A 1 93 ? -6.091 -2.358 3.269 1.00 98.81 93 ILE A C 1
ATOM 768 O O . ILE A 1 93 ? -5.065 -1.920 2.759 1.00 98.81 93 ILE A O 1
ATOM 772 N N . THR A 1 94 ? -6.077 -3.208 4.295 1.00 98.75 94 THR A N 1
ATOM 773 C CA . THR A 1 94 ? -4.832 -3.825 4.780 1.00 98.75 94 THR A CA 1
ATOM 774 C C . THR A 1 94 ? -4.424 -4.956 3.841 1.00 98.75 94 THR A C 1
ATOM 776 O O . THR A 1 94 ? -5.285 -5.633 3.280 1.00 98.75 94 THR A O 1
ATOM 779 N N . THR A 1 95 ? -3.127 -5.134 3.639 1.00 98.81 95 THR A N 1
ATOM 780 C CA . THR A 1 95 ? -2.537 -5.969 2.593 1.00 98.81 95 THR A CA 1
ATOM 781 C C . THR A 1 95 ? -1.422 -6.822 3.180 1.00 98.81 95 THR A C 1
ATOM 783 O O . THR A 1 95 ? -0.262 -6.589 2.859 1.00 98.81 95 THR A O 1
ATOM 786 N N . PRO A 1 96 ? -1.737 -7.774 4.075 1.00 98.69 96 PRO A N 1
ATOM 787 C CA . PRO A 1 96 ? -0.715 -8.670 4.588 1.00 98.69 96 PRO A CA 1
ATOM 788 C C . PRO A 1 96 ? -0.002 -9.414 3.456 1.00 98.69 96 PRO A C 1
ATOM 790 O O . PRO A 1 96 ? -0.597 -9.664 2.398 1.00 98.69 96 PRO A O 1
ATOM 793 N N . HIS A 1 97 ? 1.249 -9.796 3.699 1.00 98.44 97 HIS A N 1
ATOM 794 C CA . HIS A 1 97 ? 2.045 -10.514 2.709 1.00 98.44 97 HIS A CA 1
ATOM 795 C C . HIS A 1 97 ? 1.434 -11.877 2.362 1.00 98.44 97 HIS A C 1
ATOM 797 O O . HIS A 1 97 ? 1.011 -12.635 3.238 1.00 98.44 97 HIS A O 1
ATOM 803 N N . VAL A 1 98 ? 1.472 -12.226 1.079 1.00 98.00 98 VAL A N 1
ATOM 804 C CA . VAL A 1 98 ? 1.355 -13.601 0.584 1.00 98.00 98 VAL A CA 1
ATOM 805 C C . VAL A 1 98 ? 2.665 -13.916 -0.128 1.00 98.00 98 VAL A C 1
ATOM 807 O O . VAL A 1 98 ? 2.914 -13.436 -1.236 1.00 98.00 98 VAL A O 1
ATOM 810 N N . LEU A 1 99 ? 3.526 -14.674 0.553 1.00 94.69 99 LEU A N 1
ATOM 811 C CA . LEU A 1 99 ? 4.908 -14.921 0.145 1.00 94.69 99 LEU A CA 1
ATOM 812 C C . LEU A 1 99 ? 5.305 -16.356 0.480 1.00 94.69 99 LEU A C 1
ATOM 814 O O . LEU A 1 99 ? 5.724 -16.628 1.609 1.00 94.69 99 LEU A O 1
ATOM 818 N N . GLY A 1 100 ? 5.236 -17.249 -0.508 1.00 87.44 100 GLY A N 1
ATOM 819 C CA . GLY A 1 100 ? 5.756 -18.607 -0.373 1.00 87.44 100 GLY A CA 1
ATOM 820 C C . GLY A 1 100 ? 5.340 -19.321 0.925 1.00 87.44 100 GLY A C 1
ATOM 821 O O . GLY A 1 100 ? 4.266 -19.114 1.498 1.00 87.44 100 GLY A O 1
ATOM 822 N N . ASP A 1 101 ? 6.300 -20.074 1.460 1.00 86.50 101 ASP A N 1
ATOM 823 C CA . ASP A 1 101 ? 6.246 -20.661 2.803 1.00 86.50 101 ASP A CA 1
ATOM 824 C C . ASP A 1 101 ? 6.603 -19.667 3.927 1.00 86.50 101 ASP A C 1
ATOM 826 O O . ASP A 1 101 ? 6.481 -20.003 5.104 1.00 86.50 101 ASP A O 1
ATOM 830 N N . VAL A 1 102 ? 7.075 -18.456 3.597 1.00 93.00 102 VAL A N 1
ATOM 831 C CA . VAL A 1 102 ? 7.465 -17.448 4.602 1.00 93.00 102 VAL A CA 1
ATOM 832 C C . VAL A 1 102 ? 6.218 -16.862 5.260 1.00 93.00 102 VAL A C 1
ATOM 834 O O . VAL A 1 102 ? 6.131 -16.823 6.486 1.00 93.00 102 VAL A O 1
ATOM 837 N N . TYR A 1 103 ? 5.244 -16.467 4.440 1.00 93.69 103 TYR A N 1
ATOM 838 C CA . TYR A 1 103 ? 3.924 -15.997 4.852 1.00 93.69 103 TYR A CA 1
ATOM 839 C C . TYR A 1 103 ? 2.856 -16.697 3.999 1.00 93.69 103 TYR A C 1
ATOM 841 O O . TYR A 1 103 ? 2.361 -16.114 3.028 1.00 93.69 103 TYR A O 1
ATOM 849 N N . PRO A 1 104 ? 2.492 -17.953 4.336 1.00 92.75 104 PRO A N 1
ATOM 850 C CA . PRO A 1 104 ? 1.566 -18.779 3.560 1.00 92.75 104 PRO A CA 1
ATOM 851 C C . PRO A 1 104 ? 0.102 -18.385 3.825 1.00 92.75 104 PRO A C 1
ATOM 853 O O . PRO A 1 104 ? -0.755 -19.214 4.142 1.00 92.75 104 PRO A O 1
ATOM 856 N N . ASN A 1 105 ? -0.187 -17.087 3.747 1.00 96.38 105 ASN A N 1
ATOM 857 C CA . ASN A 1 105 ? -1.514 -16.546 3.978 1.00 96.38 105 ASN A CA 1
ATOM 858 C C . ASN A 1 105 ? -2.453 -16.911 2.828 1.00 96.38 105 ASN A C 1
ATOM 860 O O . ASN A 1 105 ? -2.121 -16.760 1.654 1.00 96.38 105 ASN A O 1
ATOM 864 N N . SER A 1 106 ? -3.650 -17.371 3.182 1.00 95.50 106 SER A N 1
ATOM 865 C CA . SER A 1 106 ? -4.745 -17.621 2.246 1.00 95.50 106 SER A CA 1
ATOM 866 C C . SER A 1 106 ? -5.799 -16.521 2.349 1.00 95.50 106 SER A C 1
ATOM 868 O O . SER A 1 106 ? -5.886 -15.820 3.365 1.00 95.50 106 SER A O 1
ATOM 870 N N . SER A 1 107 ? -6.662 -16.425 1.337 1.00 96.56 107 SER A N 1
ATOM 871 C CA . SER A 1 107 ? -7.832 -15.544 1.366 1.00 96.56 107 SER A CA 1
ATOM 872 C C . SER A 1 107 ? -8.700 -15.781 2.607 1.00 96.56 107 SER A C 1
ATOM 874 O O . SER A 1 107 ? -9.150 -14.830 3.245 1.00 96.56 107 SER A O 1
ATOM 876 N N . GLU A 1 108 ? -8.882 -17.045 3.004 1.00 97.31 108 GLU A N 1
ATOM 877 C CA . GLU A 1 108 ? -9.629 -17.419 4.208 1.00 97.31 108 GLU A CA 1
ATOM 878 C C . GLU A 1 108 ? -8.963 -16.879 5.480 1.00 97.31 108 GLU A C 1
ATOM 880 O O . GLU A 1 108 ? -9.623 -16.230 6.294 1.00 97.31 108 GLU A O 1
ATOM 885 N N . THR A 1 109 ? -7.652 -17.094 5.639 1.00 97.94 109 THR A N 1
ATOM 886 C CA . THR A 1 109 ? -6.897 -16.620 6.809 1.00 97.94 109 THR A CA 1
ATOM 887 C C . THR A 1 109 ? -6.975 -15.099 6.931 1.00 97.94 109 THR A C 1
ATOM 889 O O . THR A 1 109 ? -7.261 -14.580 8.013 1.00 97.94 109 THR A O 1
ATOM 892 N N . ILE A 1 110 ? -6.772 -14.382 5.824 1.00 98.75 110 ILE A N 1
ATOM 893 C CA . ILE A 1 110 ? -6.794 -12.915 5.785 1.00 98.75 110 ILE A CA 1
ATOM 894 C C . ILE A 1 110 ? -8.186 -12.387 6.150 1.00 98.75 110 ILE A C 1
ATOM 896 O O . ILE A 1 110 ? -8.312 -11.522 7.019 1.00 98.75 110 ILE A O 1
ATOM 900 N N . LEU A 1 111 ? -9.248 -12.922 5.540 1.00 98.69 111 LEU A N 1
ATOM 901 C CA . LEU A 1 111 ? -10.617 -12.478 5.813 1.00 98.69 111 LEU A CA 1
ATOM 902 C C . LEU A 1 111 ? -11.063 -12.818 7.239 1.00 98.69 111 LEU A C 1
ATOM 904 O O . LEU A 1 111 ? -11.725 -12.007 7.881 1.00 98.69 111 LEU A O 1
ATOM 908 N N . LYS A 1 112 ? -10.650 -13.967 7.781 1.00 98.62 112 LYS A N 1
ATOM 909 C CA . LYS A 1 112 ? -10.905 -14.311 9.184 1.00 98.62 112 LYS A CA 1
ATOM 910 C C . LYS A 1 112 ? -10.252 -13.304 10.133 1.00 98.62 112 LYS A C 1
ATOM 912 O O . LYS A 1 112 ? -10.911 -12.801 11.042 1.00 98.62 112 LYS A O 1
ATOM 917 N N . LYS A 1 113 ? -8.979 -12.966 9.905 1.00 98.69 113 LYS A N 1
ATOM 918 C CA . LYS A 1 113 ? -8.256 -11.969 10.708 1.00 98.69 113 LYS A CA 1
ATOM 919 C C . LYS A 1 113 ? -8.835 -10.566 10.579 1.00 98.69 113 LYS A C 1
ATOM 921 O O . LYS A 1 113 ? -8.873 -9.834 11.565 1.00 98.69 113 LYS A O 1
ATOM 926 N N . LEU A 1 114 ? -9.338 -10.206 9.401 1.00 98.81 114 LEU A N 1
ATOM 927 C CA . LEU A 1 114 ? -10.075 -8.961 9.206 1.00 98.81 114 LEU A CA 1
ATOM 928 C C . LEU A 1 114 ? -11.310 -8.886 10.115 1.00 98.81 114 LEU A C 1
ATOM 930 O O . LEU A 1 114 ? -11.528 -7.853 10.746 1.00 98.81 114 LEU A O 1
ATOM 934 N N . GLU A 1 115 ? -12.101 -9.957 10.206 1.00 98.75 115 GLU A N 1
ATOM 935 C CA . GLU A 1 115 ? -13.279 -9.983 11.082 1.00 98.75 115 GLU A CA 1
ATOM 936 C C . GLU A 1 115 ? -12.906 -9.930 12.571 1.00 98.75 115 GLU A C 1
ATOM 938 O O . GLU A 1 115 ? -13.567 -9.222 13.331 1.00 98.75 115 GLU A O 1
ATOM 943 N N . GLU A 1 116 ? -11.813 -10.586 12.985 1.00 98.69 116 GLU A N 1
ATOM 944 C CA . GLU A 1 116 ? -11.267 -10.462 14.350 1.00 98.69 116 GLU A CA 1
ATOM 945 C C . GLU A 1 116 ? -10.949 -8.993 14.690 1.00 98.69 116 GLU A C 1
ATOM 947 O O . GLU A 1 116 ? -11.374 -8.481 15.728 1.00 98.69 116 GLU A O 1
ATOM 952 N N . VAL A 1 117 ? -10.263 -8.279 13.788 1.00 98.75 117 VAL A N 1
ATOM 953 C CA . VAL A 1 117 ? -9.931 -6.857 13.974 1.00 98.75 117 VAL A CA 1
ATOM 954 C C . VAL A 1 117 ? -11.181 -5.978 13.964 1.00 98.75 117 VAL A C 1
ATOM 956 O O . VAL A 1 117 ? -11.316 -5.106 14.820 1.00 98.75 117 VAL A O 1
ATOM 959 N N . ARG A 1 118 ? -12.131 -6.206 13.048 1.00 98.69 118 ARG A N 1
ATOM 960 C CA . ARG A 1 118 ? -13.400 -5.455 13.004 1.00 98.69 118 ARG A CA 1
ATOM 961 C C . ARG A 1 118 ? -14.194 -5.594 14.303 1.00 98.69 118 ARG A C 1
ATOM 963 O O . ARG A 1 118 ? -14.735 -4.596 14.782 1.00 98.69 118 ARG A O 1
ATOM 970 N N . ALA A 1 119 ? -14.248 -6.797 14.877 1.00 98.62 119 ALA A N 1
ATOM 971 C CA . ALA A 1 119 ? -14.894 -7.034 16.164 1.00 98.62 119 ALA A CA 1
ATOM 972 C C . ALA A 1 119 ? -14.196 -6.257 17.291 1.00 98.62 119 ALA A C 1
ATOM 974 O O . ALA A 1 119 ? -14.854 -5.495 17.996 1.00 98.62 119 ALA A O 1
ATOM 975 N N . ALA A 1 120 ? -12.865 -6.342 17.382 1.00 98.56 120 ALA A N 1
ATOM 976 C CA . ALA A 1 120 ? -12.098 -5.622 18.398 1.00 98.56 120 ALA A CA 1
ATOM 977 C C . ALA A 1 120 ? -12.251 -4.091 18.293 1.00 98.56 120 ALA A C 1
ATOM 979 O O . ALA A 1 120 ? -12.438 -3.412 19.298 1.00 98.56 120 ALA A O 1
ATOM 980 N N . LEU A 1 121 ? -12.246 -3.530 17.076 1.00 98.50 121 LEU A N 1
ATOM 981 C CA . LEU A 1 121 ? -12.494 -2.097 16.868 1.00 98.50 121 LEU A CA 1
ATOM 982 C C . LEU A 1 121 ? -13.893 -1.683 17.341 1.00 98.50 121 LEU A C 1
ATOM 984 O O . LEU A 1 121 ? -14.058 -0.608 17.917 1.00 98.50 121 LEU A O 1
ATOM 988 N N . LYS A 1 122 ? -14.904 -2.527 17.105 1.00 98.06 122 LYS A N 1
ATOM 989 C CA . LYS A 1 122 ? -16.273 -2.277 17.563 1.00 98.06 122 LYS A CA 1
ATOM 990 C C . LYS A 1 122 ? -16.366 -2.299 19.090 1.00 98.06 122 LYS A C 1
ATOM 992 O O . LYS A 1 122 ? -17.015 -1.414 19.647 1.00 98.06 122 LYS A O 1
ATOM 997 N N . ASP A 1 123 ? -15.718 -3.259 19.742 1.00 97.94 123 ASP A N 1
ATOM 998 C CA . ASP A 1 123 ? -15.714 -3.395 21.204 1.00 97.94 123 ASP A CA 1
ATOM 999 C C . ASP A 1 123 ? -15.019 -2.203 21.889 1.00 97.94 123 ASP A C 1
ATOM 1001 O O . ASP A 1 123 ? -15.477 -1.728 22.927 1.00 97.94 123 ASP A O 1
ATOM 1005 N N . GLU A 1 124 ? -13.997 -1.631 21.246 1.00 97.25 124 GLU A N 1
ATOM 1006 C CA . GLU A 1 124 ? -13.309 -0.397 21.668 1.00 97.25 124 GLU A CA 1
ATOM 1007 C C . GLU A 1 124 ? -14.060 0.898 21.282 1.00 97.25 124 GLU A C 1
ATOM 1009 O O . GLU A 1 124 ? -13.571 2.012 21.488 1.00 97.25 124 GLU A O 1
ATOM 1014 N N . GLY A 1 125 ? -15.256 0.789 20.692 1.00 97.31 125 GLY A N 1
ATOM 1015 C CA . GLY A 1 125 ? -16.084 1.932 20.297 1.00 97.31 125 GLY A CA 1
ATOM 1016 C C . GLY A 1 125 ? -15.595 2.694 19.056 1.00 97.31 125 GLY A C 1
ATOM 1017 O O . GLY A 1 125 ? -16.143 3.751 18.733 1.00 97.31 125 GLY A O 1
ATOM 1018 N N . LEU A 1 126 ? -14.618 2.164 18.313 1.00 96.81 126 LEU A N 1
ATOM 1019 C CA . LEU A 1 126 ? -14.029 2.752 17.099 1.00 96.81 126 LEU A CA 1
ATOM 1020 C C . LEU A 1 126 ? -14.889 2.475 15.8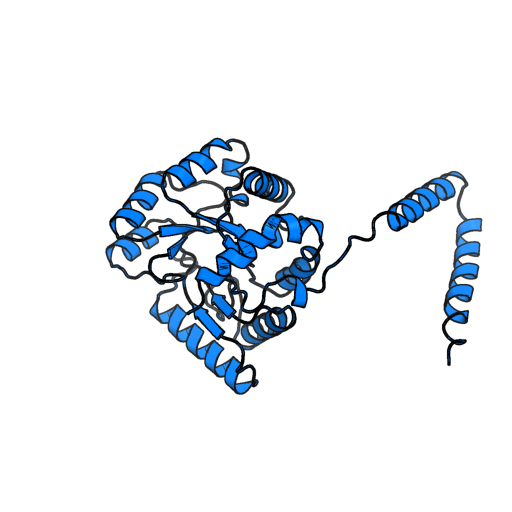50 1.00 96.81 126 LEU A C 1
ATOM 1022 O O . LEU A 1 126 ? -14.421 1.981 14.825 1.00 96.81 126 LEU A O 1
ATOM 1026 N N . THR A 1 127 ? -16.183 2.777 15.949 1.00 95.00 127 THR A N 1
ATOM 1027 C CA . THR A 1 127 ? -17.209 2.421 14.947 1.00 95.00 127 THR A CA 1
ATOM 1028 C C . THR A 1 127 ? -17.173 3.253 13.663 1.00 95.00 127 THR A C 1
ATOM 1030 O O . THR A 1 127 ? -17.819 2.897 12.679 1.00 95.00 127 THR A O 1
ATOM 1033 N N . ASP A 1 128 ? -16.421 4.354 13.644 1.00 96.25 128 ASP A N 1
ATOM 1034 C CA . ASP A 1 128 ? -16.236 5.221 12.479 1.00 96.25 128 ASP A CA 1
ATOM 1035 C C . ASP A 1 128 ? -15.071 4.785 11.572 1.00 96.25 128 ASP A C 1
ATOM 1037 O O . ASP A 1 128 ? -14.855 5.383 10.514 1.00 96.25 128 ASP A O 1
ATOM 1041 N N . ILE A 1 129 ? -14.335 3.740 11.963 1.00 98.06 129 ILE A N 1
ATOM 1042 C CA . ILE A 1 129 ? -13.256 3.147 11.176 1.00 98.06 129 ILE A CA 1
ATOM 1043 C C . ILE A 1 129 ? -13.823 2.106 10.209 1.00 98.06 129 ILE A C 1
ATOM 1045 O O . ILE A 1 129 ? -14.498 1.156 10.604 1.00 98.06 129 ILE A O 1
ATOM 1049 N N . LYS A 1 130 ? -13.500 2.254 8.921 1.00 98.06 130 LYS A N 1
ATOM 1050 C CA . LYS A 1 130 ? -13.843 1.291 7.871 1.00 98.06 130 LYS A CA 1
ATOM 1051 C C . LYS A 1 130 ? -12.595 0.540 7.442 1.00 98.06 130 LYS A C 1
ATOM 1053 O O . LYS A 1 130 ? -11.645 1.134 6.944 1.00 98.06 130 LYS A O 1
ATOM 1058 N N . MET A 1 131 ? -12.610 -0.776 7.576 1.00 97.50 131 MET A N 1
ATOM 1059 C CA . MET A 1 131 ? -11.462 -1.613 7.240 1.00 97.50 131 MET A CA 1
ATOM 1060 C C . MET A 1 131 ? -11.897 -2.739 6.318 1.00 97.50 131 MET A C 1
ATOM 1062 O O . MET A 1 131 ? -12.866 -3.424 6.619 1.00 97.50 131 MET A O 1
ATOM 1066 N N . ASN A 1 132 ? -11.204 -2.917 5.201 1.00 98.31 132 ASN A N 1
ATOM 1067 C CA . ASN A 1 132 ? -11.253 -4.084 4.324 1.00 98.31 132 ASN A CA 1
ATOM 1068 C C . ASN A 1 132 ? -9.856 -4.721 4.281 1.00 98.31 132 ASN A C 1
ATOM 1070 O O . ASN A 1 132 ? -8.896 -4.134 4.783 1.00 98.31 132 ASN A O 1
ATOM 1074 N N . ALA A 1 133 ? -9.741 -5.888 3.656 1.00 98.50 133 ALA A N 1
ATOM 1075 C CA . ALA A 1 133 ? -8.459 -6.524 3.394 1.00 98.50 133 ALA A CA 1
ATOM 1076 C C . ALA A 1 133 ? -8.321 -6.879 1.912 1.00 98.50 133 ALA A C 1
ATOM 1078 O O . ALA A 1 133 ? -9.306 -7.210 1.249 1.00 98.50 133 ALA A O 1
ATOM 1079 N N . ALA A 1 134 ? -7.087 -6.791 1.437 1.00 98.62 134 ALA A N 1
ATOM 1080 C CA . ALA A 1 134 ? -6.577 -7.425 0.235 1.00 98.62 134 ALA A CA 1
ATOM 1081 C C . ALA A 1 134 ? -5.294 -8.183 0.628 1.00 98.62 134 ALA A C 1
ATOM 1083 O O . ALA A 1 134 ? -5.126 -8.515 1.800 1.00 98.62 134 ALA A O 1
ATOM 1084 N N . ALA A 1 135 ? -4.392 -8.447 -0.308 1.00 98.62 135 ALA A N 1
ATOM 1085 C CA . ALA A 1 135 ? -3.077 -9.008 -0.011 1.00 98.62 135 ALA A CA 1
ATOM 1086 C C . ALA A 1 135 ? -1.990 -8.266 -0.791 1.00 98.62 135 ALA A C 1
ATOM 1088 O O . ALA A 1 135 ? -2.263 -7.736 -1.870 1.00 98.62 135 ALA A O 1
ATOM 1089 N N . GLU A 1 136 ? -0.776 -8.236 -0.244 1.00 98.81 136 GLU A N 1
ATOM 1090 C CA . GLU A 1 136 ? 0.435 -7.905 -0.996 1.00 98.81 136 GLU A CA 1
ATOM 1091 C C . GLU A 1 136 ? 1.048 -9.215 -1.503 1.00 98.81 136 GLU A C 1
ATOM 1093 O O . GLU A 1 136 ? 1.595 -10.004 -0.733 1.00 98.81 136 GLU A O 1
ATOM 1098 N N . TYR A 1 137 ? 0.897 -9.487 -2.800 1.00 98.56 137 TYR A N 1
ATOM 1099 C CA . TYR A 1 137 ? 1.376 -10.733 -3.393 1.00 98.56 137 TYR A CA 1
ATOM 1100 C C . TYR A 1 137 ? 2.815 -10.601 -3.889 1.00 98.56 137 TYR A C 1
ATOM 1102 O O . TYR A 1 137 ? 3.084 -9.813 -4.800 1.00 98.56 137 TYR A O 1
ATOM 1110 N N . MET A 1 138 ? 3.723 -11.438 -3.389 1.00 97.94 138 MET A N 1
ATOM 1111 C CA . MET A 1 138 ? 5.018 -11.624 -4.040 1.00 97.94 138 MET A CA 1
ATOM 1112 C C . MET A 1 138 ? 4.807 -12.272 -5.409 1.00 97.94 138 MET A C 1
ATOM 1114 O O . MET A 1 138 ? 4.176 -13.318 -5.505 1.00 97.94 138 MET A O 1
ATOM 1118 N N . MET A 1 139 ? 5.358 -11.693 -6.477 1.00 97.44 139 MET A N 1
ATOM 1119 C CA . MET A 1 139 ? 5.303 -12.281 -7.822 1.00 97.44 139 MET A CA 1
ATOM 1120 C C . MET A 1 139 ? 6.249 -13.486 -7.959 1.00 97.44 139 MET A C 1
ATOM 1122 O O . MET A 1 139 ? 7.277 -13.417 -8.634 1.00 97.44 139 MET A O 1
ATOM 1126 N N . ASP A 1 140 ? 5.893 -14.588 -7.306 1.00 94.44 140 ASP A N 1
ATOM 1127 C CA . ASP A 1 140 ? 6.582 -15.876 -7.330 1.00 94.44 140 ASP A CA 1
ATOM 1128 C C . ASP A 1 140 ? 5.730 -16.982 -7.999 1.00 94.44 140 ASP A C 1
ATOM 1130 O O . ASP A 1 140 ? 4.701 -16.735 -8.645 1.00 94.44 140 ASP A O 1
ATO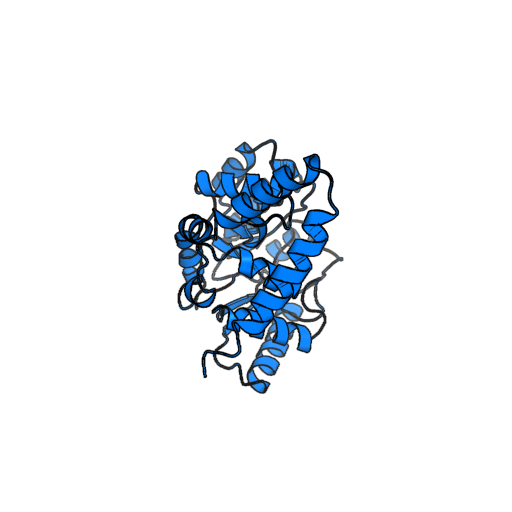M 1134 N N . GLU A 1 141 ? 6.195 -18.230 -7.905 1.00 93.44 141 GLU A N 1
ATOM 1135 C CA . GLU A 1 141 ? 5.489 -19.398 -8.444 1.00 93.44 141 GLU A CA 1
ATOM 1136 C C . GLU A 1 141 ? 4.153 -19.650 -7.724 1.00 93.44 141 GLU A C 1
ATOM 1138 O O . GLU A 1 141 ? 3.161 -20.002 -8.367 1.00 93.44 141 GLU A O 1
ATOM 1143 N N . GLN A 1 142 ? 4.086 -19.403 -6.411 1.00 94.31 142 GLN A N 1
ATOM 1144 C CA . GLN A 1 142 ? 2.861 -19.585 -5.636 1.00 94.31 142 GLN A CA 1
ATOM 1145 C C . GLN A 1 142 ? 1.801 -18.560 -6.031 1.00 94.31 142 GLN A C 1
ATOM 1147 O O . GLN A 1 142 ? 0.642 -18.931 -6.224 1.00 94.31 142 GLN A O 1
ATOM 1152 N N . PHE A 1 143 ? 2.182 -17.299 -6.231 1.00 96.75 143 PHE A N 1
ATOM 1153 C CA . PHE A 1 143 ? 1.275 -16.294 -6.777 1.00 96.75 143 PHE A CA 1
ATOM 1154 C C . PHE A 1 143 ? 0.745 -16.691 -8.156 1.00 96.75 143 PHE A C 1
ATOM 1156 O O . PHE A 1 143 ? -0.451 -16.558 -8.411 1.00 96.75 143 PHE A O 1
ATOM 1163 N N . SER A 1 144 ? 1.599 -17.236 -9.026 1.00 96.06 144 SER A N 1
ATOM 1164 C CA . SER A 1 144 ? 1.169 -17.710 -10.348 1.00 96.06 144 SER A CA 1
ATOM 1165 C C . SER A 1 144 ? 0.102 -18.810 -10.230 1.00 96.06 144 SER A C 1
ATOM 1167 O O . SER A 1 144 ? -0.922 -18.751 -10.909 1.00 96.06 144 SER A O 1
ATOM 1169 N N . ALA A 1 145 ? 0.271 -19.752 -9.296 1.00 95.81 145 ALA A N 1
ATOM 1170 C CA . ALA A 1 145 ? -0.718 -20.797 -9.025 1.00 95.81 145 ALA A CA 1
ATOM 1171 C C . ALA A 1 145 ? -2.031 -20.261 -8.415 1.00 95.81 145 ALA A C 1
ATOM 1173 O O . ALA A 1 145 ? -3.106 -20.793 -8.704 1.00 95.81 145 ALA A O 1
ATOM 1174 N N . LEU A 1 146 ? -1.971 -19.225 -7.570 1.00 96.81 146 LEU A N 1
ATOM 1175 C CA . LEU A 1 146 ? -3.160 -18.553 -7.024 1.00 96.81 146 LEU A CA 1
ATOM 1176 C C . LEU A 1 146 ? -3.925 -17.796 -8.115 1.00 96.81 146 LEU A C 1
ATOM 1178 O O . LEU A 1 146 ? -5.150 -17.894 -8.196 1.00 96.81 146 LEU A O 1
ATOM 1182 N N . LEU A 1 147 ? -3.199 -17.104 -8.996 1.00 97.38 147 LEU A N 1
ATOM 1183 C CA . LEU A 1 147 ? -3.756 -16.375 -10.130 1.00 97.38 147 LEU A CA 1
ATOM 1184 C C . LEU A 1 147 ? -4.471 -17.313 -11.112 1.00 97.38 147 LEU A C 1
ATOM 1186 O O . LEU A 1 147 ? -5.546 -16.987 -11.612 1.00 97.38 147 LEU A O 1
ATOM 1190 N N . GLU A 1 148 ? -3.915 -18.496 -11.377 1.00 96.62 148 GLU A N 1
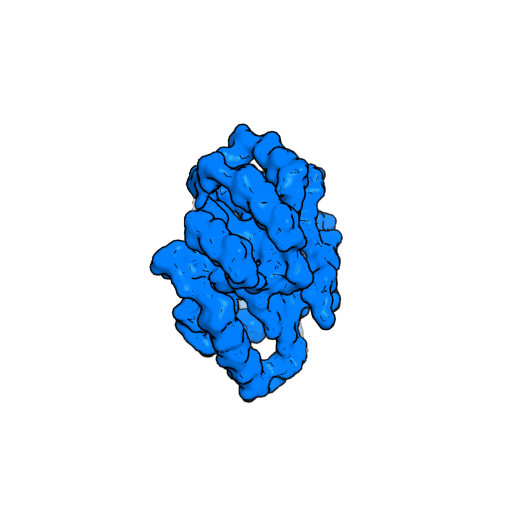ATOM 1191 C CA . GLU A 1 148 ? -4.568 -19.507 -12.215 1.00 96.62 148 GLU A CA 1
ATOM 1192 C C . GLU A 1 148 ? -5.906 -19.978 -11.632 1.00 96.62 148 GLU A C 1
ATOM 1194 O O . GLU A 1 148 ? -6.865 -20.144 -12.390 1.00 96.62 148 GLU A O 1
ATOM 1199 N N . LYS A 1 149 ? -5.977 -20.130 -10.303 1.00 96.06 149 LYS A N 1
ATOM 1200 C CA . LYS A 1 149 ? -7.163 -20.576 -9.550 1.00 96.06 149 LYS A CA 1
ATOM 1201 C C . LYS A 1 149 ? -8.185 -19.470 -9.267 1.00 96.06 149 LYS A C 1
ATOM 1203 O O . LYS A 1 149 ? -9.208 -19.764 -8.655 1.00 96.06 149 LYS A O 1
ATOM 1208 N N . ASP A 1 150 ? -7.911 -18.233 -9.682 1.00 95.00 150 ASP A N 1
ATOM 1209 C CA . ASP A 1 150 ? -8.724 -17.048 -9.382 1.00 95.00 150 ASP A CA 1
ATOM 1210 C C . ASP A 1 150 ? -8.907 -16.797 -7.862 1.00 95.00 150 ASP A C 1
ATOM 1212 O O . ASP A 1 150 ? -9.880 -16.178 -7.432 1.00 95.00 150 ASP A O 1
ATOM 1216 N N . ASP A 1 151 ? -7.949 -17.246 -7.038 1.00 95.50 151 ASP A N 1
ATOM 1217 C CA . ASP A 1 151 ? -7.930 -17.039 -5.580 1.00 95.50 151 ASP A CA 1
ATOM 1218 C C . ASP A 1 151 ? -7.101 -15.798 -5.225 1.00 95.50 151 ASP A C 1
ATOM 1220 O O . ASP A 1 151 ? -5.985 -15.878 -4.705 1.00 95.50 151 ASP A O 1
ATOM 1224 N N . ILE A 1 152 ? -7.636 -14.632 -5.592 1.00 97.62 152 ILE A N 1
ATOM 1225 C CA . ILE A 1 152 ? -6.955 -13.344 -5.464 1.00 97.62 152 ILE A CA 1
ATOM 1226 C C . ILE A 1 152 ? -7.819 -12.344 -4.690 1.00 97.62 152 ILE A C 1
ATOM 1228 O O . ILE A 1 152 ? -8.915 -11.975 -5.120 1.00 97.62 152 ILE A O 1
ATOM 1232 N N . LEU A 1 153 ? -7.290 -11.826 -3.580 1.00 98.19 153 LEU A N 1
ATOM 1233 C CA . LEU A 1 153 ? -7.880 -10.708 -2.852 1.00 98.19 153 LEU A CA 1
ATOM 1234 C C . LEU A 1 153 ? -7.424 -9.374 -3.454 1.00 98.19 153 LEU A C 1
ATOM 1236 O O . LEU A 1 153 ? -6.284 -8.939 -3.305 1.00 98.19 153 LEU A O 1
ATOM 1240 N N . THR A 1 154 ? -8.350 -8.700 -4.127 1.00 98.44 154 THR A N 1
ATOM 1241 C CA . THR A 1 154 ? -8.117 -7.412 -4.793 1.00 98.44 154 THR A CA 1
ATOM 1242 C C . THR A 1 154 ? -8.271 -6.229 -3.836 1.00 98.44 154 THR A C 1
ATOM 1244 O O . THR A 1 154 ? -9.141 -6.253 -2.966 1.00 98.44 154 THR A O 1
ATOM 1247 N N . LEU A 1 155 ? -7.546 -5.133 -4.083 1.00 98.50 155 LEU A N 1
ATOM 1248 C CA . LEU A 1 155 ? -7.754 -3.842 -3.415 1.00 98.50 155 LEU A CA 1
ATOM 1249 C C . LEU A 1 155 ? -9.190 -3.326 -3.623 1.00 98.50 155 LEU A C 1
ATOM 1251 O O . LEU A 1 155 ? -9.883 -2.937 -2.684 1.00 98.50 155 LEU A O 1
ATOM 1255 N N . LYS A 1 156 ? -9.633 -3.323 -4.882 1.00 97.38 156 LYS A N 1
ATOM 1256 C CA . LYS A 1 156 ? -10.998 -3.012 -5.324 1.00 97.38 156 LYS A CA 1
ATOM 1257 C C . LYS A 1 156 ? -11.164 -3.493 -6.757 1.00 97.38 156 LYS A C 1
ATOM 1259 O O . LYS A 1 156 ? -10.236 -3.338 -7.546 1.00 97.38 156 LYS A O 1
ATOM 1264 N N . ASP A 1 157 ? -12.345 -3.992 -7.101 1.00 96.44 157 ASP A N 1
ATOM 1265 C CA . ASP A 1 157 ? -12.688 -4.473 -8.441 1.00 96.44 157 ASP A CA 1
ATOM 1266 C C . ASP A 1 157 ? -11.636 -5.461 -8.968 1.00 96.44 157 ASP A C 1
ATOM 1268 O O . ASP A 1 157 ? -11.603 -6.608 -8.547 1.00 96.44 157 ASP A O 1
ATOM 1272 N N . ASN A 1 158 ? -10.752 -5.011 -9.858 1.00 97.62 158 ASN A N 1
ATOM 1273 C CA . ASN A 1 158 ? -9.706 -5.818 -10.467 1.00 97.62 158 ASN A CA 1
ATOM 1274 C C . ASN A 1 158 ? -8.281 -5.328 -10.155 1.00 97.62 158 ASN A C 1
ATOM 1276 O O . ASN A 1 158 ? -7.335 -5.756 -10.808 1.00 97.62 158 ASN A O 1
ATOM 1280 N N . TYR A 1 159 ? -8.103 -4.422 -9.194 1.00 98.75 159 TYR A N 1
ATOM 1281 C CA . TYR A 1 159 ? -6.789 -3.925 -8.781 1.00 98.75 159 TYR A CA 1
ATOM 1282 C C . TYR A 1 159 ? -6.136 -4.899 -7.799 1.00 98.75 159 TYR A C 1
ATOM 1284 O O . TYR A 1 159 ? -6.695 -5.145 -6.731 1.00 98.75 159 TYR A O 1
ATOM 1292 N N . ILE A 1 160 ? -4.953 -5.414 -8.127 1.00 98.56 160 ILE A N 1
ATOM 1293 C CA . ILE A 1 160 ? -4.204 -6.339 -7.263 1.00 98.56 160 ILE A CA 1
ATOM 1294 C C . ILE A 1 160 ? -2.897 -5.688 -6.827 1.00 98.56 160 ILE A C 1
ATOM 1296 O O . ILE A 1 160 ? -2.214 -5.095 -7.661 1.00 98.56 160 ILE A O 1
ATOM 1300 N N . LEU A 1 161 ? -2.565 -5.758 -5.538 1.00 98.88 161 LEU A N 1
ATOM 1301 C CA . LEU A 1 161 ? -1.285 -5.266 -5.039 1.00 98.88 161 LEU A CA 1
ATOM 1302 C C . LEU A 1 161 ? -0.251 -6.385 -5.173 1.00 98.88 161 LEU A C 1
ATOM 1304 O O . LEU A 1 161 ? -0.452 -7.487 -4.668 1.00 98.88 161 LEU A O 1
ATOM 1308 N N . VAL A 1 162 ? 0.827 -6.102 -5.891 1.00 98.75 162 VAL A N 1
ATOM 1309 C CA . VAL A 1 162 ? 1.911 -7.052 -6.142 1.00 98.75 162 VAL A CA 1
ATOM 1310 C C . VAL A 1 162 ? 3.244 -6.436 -5.757 1.00 98.75 162 VAL A C 1
ATOM 1312 O O . VAL A 1 162 ? 3.444 -5.228 -5.893 1.00 98.75 162 VAL A O 1
ATOM 1315 N N . GLU A 1 163 ? 4.178 -7.274 -5.342 1.00 98.06 163 GLU A N 1
ATOM 1316 C CA . GLU A 1 163 ? 5.555 -6.893 -5.070 1.00 98.06 163 GLU A CA 1
ATOM 1317 C C . GLU A 1 163 ? 6.547 -7.882 -5.694 1.00 98.06 163 GLU A C 1
ATOM 1319 O O . GLU A 1 163 ? 6.189 -8.921 -6.254 1.00 98.06 163 GLU A O 1
ATOM 1324 N N . MET A 1 164 ? 7.827 -7.531 -5.626 1.00 95.81 164 MET A N 1
ATOM 1325 C CA . MET A 1 164 ? 8.933 -8.394 -6.017 1.00 95.81 164 MET A CA 1
ATOM 1326 C C . MET A 1 164 ? 10.098 -8.243 -5.041 1.00 95.81 164 MET A C 1
ATOM 1328 O O . MET A 1 164 ? 10.164 -7.282 -4.276 1.00 95.81 164 MET A O 1
ATOM 1332 N N . SER A 1 165 ? 11.071 -9.153 -5.107 1.00 92.56 165 SER A N 1
ATOM 1333 C CA . SER A 1 165 ? 12.291 -9.041 -4.305 1.00 92.56 165 SER A CA 1
ATOM 1334 C C . SER A 1 165 ? 13.013 -7.707 -4.536 1.00 92.56 165 SER A C 1
ATOM 1336 O O . SER A 1 165 ? 13.292 -7.305 -5.669 1.00 92.56 165 SER A O 1
ATOM 1338 N N . TYR A 1 166 ? 13.406 -7.054 -3.437 1.00 88.12 166 TYR A N 1
ATOM 1339 C CA . TYR A 1 166 ? 14.181 -5.807 -3.467 1.00 88.12 166 TYR A CA 1
ATOM 1340 C C . TYR A 1 166 ? 15.546 -5.950 -4.151 1.00 88.12 166 TYR A C 1
ATOM 1342 O O . TYR A 1 166 ? 16.102 -4.962 -4.643 1.00 88.12 166 TYR A O 1
ATOM 1350 N N . PHE A 1 167 ? 16.090 -7.169 -4.185 1.00 86.06 167 PHE A N 1
ATOM 1351 C CA . PHE A 1 167 ? 17.410 -7.456 -4.742 1.00 86.06 167 PHE A CA 1
ATOM 1352 C C . PHE A 1 167 ? 17.371 -7.736 -6.240 1.00 86.06 167 PHE A C 1
ATOM 1354 O O . PHE A 1 167 ? 18.277 -7.319 -6.958 1.00 86.06 167 PHE A O 1
ATOM 1361 N N . SER A 1 168 ? 16.339 -8.423 -6.726 1.00 90.75 168 SER A N 1
ATOM 1362 C CA . SER A 1 168 ? 16.22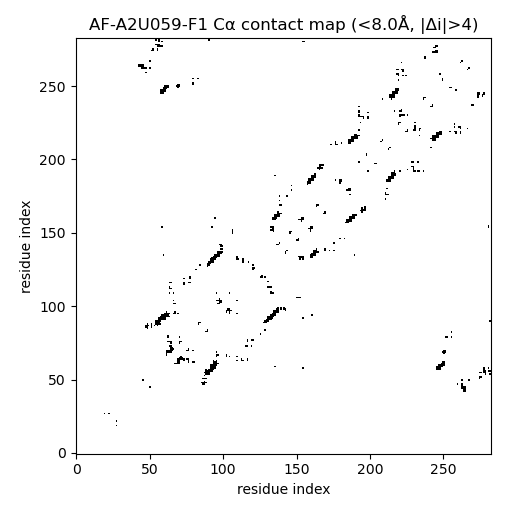4 -8.775 -8.139 1.00 90.75 168 SER A CA 1
ATOM 1363 C C . SER A 1 168 ? 14.780 -9.091 -8.519 1.00 90.75 168 SER A C 1
ATOM 1365 O O . SER A 1 168 ? 14.119 -9.823 -7.782 1.00 90.75 168 SER A O 1
ATOM 1367 N N . PRO A 1 169 ? 14.308 -8.632 -9.687 1.00 94.31 169 PRO A N 1
ATOM 1368 C CA . PRO A 1 169 ? 13.003 -9.035 -10.192 1.00 94.31 169 PRO A CA 1
ATOM 1369 C C . PRO A 1 169 ? 12.961 -10.528 -10.558 1.00 94.31 169 PRO A C 1
ATOM 1371 O O . PRO A 1 169 ? 14.009 -11.110 -10.859 1.00 94.31 169 PRO A O 1
ATOM 1374 N N . PRO A 1 170 ? 11.761 -11.132 -10.634 1.00 93.88 170 PRO A N 1
ATOM 1375 C CA . PRO A 1 170 ? 11.570 -12.435 -11.259 1.00 93.88 170 PRO A CA 1
ATOM 1376 C C . PRO A 1 170 ? 12.065 -12.421 -12.710 1.00 93.88 170 PRO A C 1
ATOM 1378 O O . PRO A 1 170 ? 11.868 -11.443 -13.436 1.00 93.88 170 PRO A O 1
ATOM 1381 N N . LEU A 1 171 ? 12.675 -13.520 -13.162 1.00 94.25 171 LEU A N 1
ATOM 1382 C CA . LEU A 1 171 ? 13.166 -13.634 -14.543 1.00 94.25 171 LEU A CA 1
ATOM 1383 C C . LEU A 1 171 ? 12.031 -13.515 -15.572 1.00 94.25 171 LEU A C 1
ATOM 1385 O O . LEU A 1 171 ? 12.215 -12.927 -16.634 1.00 94.25 171 LEU A O 1
ATOM 1389 N N . ASN A 1 172 ? 10.852 -14.026 -15.228 1.00 95.81 172 ASN A N 1
ATOM 1390 C CA . ASN A 1 172 ? 9.626 -14.012 -16.023 1.00 95.81 172 ASN A CA 1
ATOM 1391 C C . ASN A 1 172 ? 8.674 -12.859 -15.642 1.00 95.81 172 ASN A C 1
ATOM 1393 O O . ASN A 1 172 ? 7.473 -12.951 -15.883 1.00 95.81 172 ASN A O 1
ATOM 1397 N N . LEU A 1 173 ? 9.177 -11.765 -15.051 1.00 97.25 173 LEU A N 1
ATOM 1398 C CA . LEU A 1 173 ? 8.348 -10.656 -14.551 1.00 97.25 173 LEU A CA 1
ATOM 1399 C C . LEU A 1 173 ? 7.315 -10.153 -15.575 1.00 97.25 173 LEU A C 1
ATOM 1401 O O . LEU A 1 173 ? 6.145 -9.987 -15.244 1.00 97.25 173 LEU A O 1
ATOM 1405 N N . PHE A 1 174 ? 7.726 -9.910 -16.822 1.00 97.94 174 PHE A N 1
ATOM 1406 C CA . PHE A 1 174 ? 6.809 -9.394 -17.846 1.00 97.94 174 PHE A CA 1
ATOM 1407 C C . PHE A 1 174 ? 5.758 -10.420 -18.280 1.00 97.94 174 PHE A C 1
ATOM 1409 O O . PHE A 1 174 ? 4.649 -10.018 -18.628 1.00 97.94 174 PHE A O 1
ATOM 1416 N N . ASP A 1 175 ? 6.065 -11.714 -18.197 1.00 97.94 175 ASP A N 1
ATOM 1417 C CA . ASP A 1 175 ? 5.089 -12.772 -18.451 1.00 97.94 175 ASP A CA 1
ATOM 1418 C C . ASP A 1 175 ? 4.061 -12.826 -17.318 1.00 97.94 175 ASP A C 1
ATOM 1420 O O . ASP A 1 175 ? 2.865 -12.858 -17.593 1.00 97.94 175 ASP A O 1
ATOM 1424 N N . ILE A 1 176 ? 4.496 -12.725 -16.054 1.00 98.12 176 ILE A N 1
ATOM 1425 C CA . ILE A 1 176 ? 3.591 -12.636 -14.894 1.00 98.12 176 ILE A CA 1
ATOM 1426 C C . ILE A 1 176 ? 2.649 -11.430 -15.047 1.00 98.12 176 ILE A C 1
ATOM 1428 O O . ILE A 1 176 ? 1.431 -11.574 -14.948 1.00 98.12 176 ILE A O 1
ATOM 1432 N N . LEU A 1 177 ? 3.187 -10.246 -15.364 1.00 98.50 177 LEU A N 1
ATOM 1433 C CA . LEU A 1 177 ? 2.387 -9.032 -15.583 1.00 98.50 177 LEU A CA 1
ATOM 1434 C C . LEU A 1 177 ? 1.388 -9.183 -16.739 1.00 98.50 177 LEU A C 1
ATOM 1436 O O . LEU A 1 177 ? 0.276 -8.652 -16.676 1.00 98.50 177 LEU A O 1
ATOM 1440 N N . PHE A 1 178 ? 1.770 -9.897 -17.796 1.00 98.31 178 PHE A N 1
ATOM 1441 C CA . PHE A 1 178 ? 0.880 -10.203 -18.908 1.00 98.31 178 PHE A CA 1
ATOM 1442 C C . PHE A 1 178 ? -0.239 -11.168 -18.487 1.00 98.31 178 PHE A C 1
ATOM 1444 O O . PHE A 1 178 ? -1.401 -10.901 -18.788 1.00 98.31 178 PHE A O 1
ATOM 1451 N N . GLN A 1 179 ? 0.072 -12.226 -17.728 1.00 98.38 179 GLN A N 1
ATOM 1452 C CA . GLN A 1 179 ? -0.930 -13.178 -17.227 1.00 98.38 179 GLN A CA 1
ATOM 1453 C C . GLN A 1 179 ? -1.944 -12.519 -16.287 1.00 98.38 179 GLN A C 1
ATOM 1455 O O . GLN A 1 179 ? -3.145 -12.747 -16.429 1.00 98.38 179 GLN A O 1
ATOM 1460 N N . ILE A 1 180 ? -1.484 -11.636 -15.391 1.00 98.56 180 ILE A N 1
ATOM 1461 C CA . ILE A 1 180 ? -2.357 -10.813 -14.537 1.00 98.56 180 ILE A CA 1
ATOM 1462 C C . ILE A 1 180 ? -3.407 -10.087 -15.391 1.00 98.56 180 ILE A C 1
ATOM 1464 O O . ILE A 1 180 ? -4.602 -10.128 -15.096 1.00 98.56 180 ILE A O 1
ATOM 1468 N N . GLN A 1 181 ? -2.972 -9.452 -16.480 1.00 98.38 181 GLN A N 1
ATOM 1469 C CA . GLN A 1 181 ? -3.864 -8.701 -17.362 1.00 98.38 181 GLN A CA 1
ATOM 1470 C C . GLN A 1 181 ? -4.771 -9.591 -18.212 1.00 98.38 181 GLN A C 1
ATOM 1472 O O . GLN A 1 181 ? -5.927 -9.227 -18.427 1.00 98.38 181 GLN A O 1
ATOM 1477 N N . LEU A 1 182 ? -4.298 -10.756 -18.664 1.00 97.94 182 LEU A N 1
ATOM 1478 C CA . LEU A 1 182 ? -5.133 -11.734 -19.369 1.00 97.94 182 LEU A CA 1
ATOM 1479 C C . LEU A 1 182 ? -6.288 -12.242 -18.498 1.00 97.94 182 LEU A C 1
ATOM 1481 O O . LEU A 1 182 ? -7.396 -12.421 -18.998 1.00 97.94 182 LEU A O 1
ATOM 1485 N N . LYS A 1 183 ? -6.051 -12.403 -17.192 1.00 98.06 183 LYS A N 1
ATOM 1486 C CA . LYS A 1 183 ? -7.080 -12.708 -16.184 1.00 98.06 183 LYS A CA 1
ATOM 1487 C C . LYS A 1 183 ? -7.996 -11.517 -15.858 1.00 98.06 183 LYS A C 1
ATOM 1489 O O . LYS A 1 183 ? -8.936 -11.652 -15.083 1.00 98.06 183 LYS A O 1
ATOM 1494 N N . GLY A 1 184 ? -7.758 -10.351 -16.460 1.00 97.94 184 GLY A N 1
ATOM 1495 C CA . GLY A 1 184 ? -8.573 -9.149 -16.293 1.00 97.94 184 GLY A CA 1
ATOM 1496 C C . GLY A 1 184 ? -8.182 -8.274 -15.103 1.00 97.94 184 GLY A C 1
ATOM 1497 O O . GLY A 1 184 ? -8.873 -7.287 -14.840 1.00 97.94 184 GLY A O 1
ATOM 1498 N N . TYR A 1 185 ? -7.086 -8.581 -14.405 1.00 98.62 185 TYR A N 1
ATOM 1499 C CA . TYR A 1 185 ? -6.583 -7.788 -13.284 1.00 98.62 185 TYR A CA 1
ATOM 1500 C C . TYR A 1 185 ? -5.659 -6.646 -13.732 1.00 98.62 185 TYR A C 1
ATOM 1502 O O . TYR A 1 185 ? -5.106 -6.629 -14.831 1.00 98.62 185 TYR A O 1
ATOM 1510 N N . LYS A 1 186 ? -5.489 -5.662 -12.847 1.00 98.50 186 LYS A N 1
ATOM 1511 C CA . LYS A 1 186 ? -4.592 -4.513 -12.994 1.00 98.50 186 LYS A CA 1
ATOM 1512 C C . LYS A 1 186 ? -3.534 -4.568 -11.892 1.00 98.50 186 LYS A C 1
ATOM 1514 O O . LYS A 1 186 ? -3.890 -4.345 -10.731 1.00 98.50 186 LYS A O 1
AT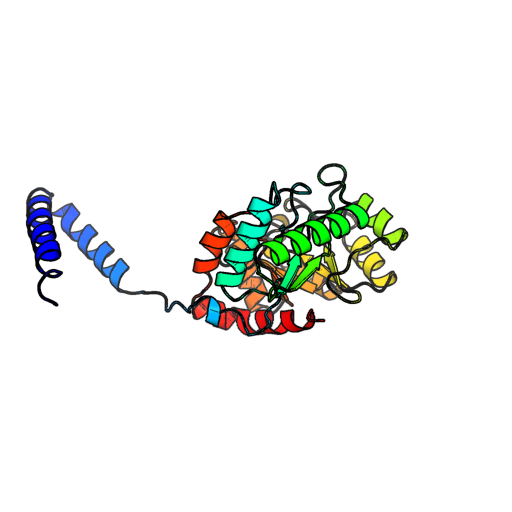OM 1519 N N . PRO A 1 187 ? -2.260 -4.840 -12.225 1.00 98.75 187 PRO A N 1
ATOM 1520 C CA . PRO A 1 187 ? -1.208 -4.895 -11.224 1.00 98.75 187 PRO A CA 1
ATOM 1521 C C . PRO A 1 187 ? -0.893 -3.494 -10.702 1.00 98.75 187 PRO A C 1
ATOM 1523 O O . PRO A 1 187 ? -0.558 -2.594 -11.473 1.00 98.75 187 PRO A O 1
ATOM 1526 N N . VAL A 1 188 ? -0.978 -3.328 -9.387 1.00 98.94 188 VAL A N 1
ATOM 1527 C CA . VAL A 1 188 ? -0.446 -2.196 -8.632 1.00 98.94 188 VAL A CA 1
ATOM 1528 C C . VAL A 1 188 ? 0.842 -2.677 -7.978 1.00 98.94 188 VAL A C 1
ATOM 1530 O O . VAL A 1 188 ? 0.806 -3.459 -7.038 1.00 98.94 188 VAL A O 1
ATOM 1533 N N . LEU A 1 189 ? 1.980 -2.242 -8.500 1.00 98.88 189 LEU A N 1
ATOM 1534 C CA . LEU A 1 189 ? 3.284 -2.539 -7.937 1.00 98.88 189 LEU A CA 1
ATOM 1535 C C . LEU A 1 189 ? 3.510 -1.681 -6.697 1.00 98.88 189 LEU A C 1
ATOM 1537 O O . LEU A 1 189 ? 3.524 -0.443 -6.775 1.00 98.88 189 LEU A O 1
ATOM 1541 N N . ALA A 1 190 ? 3.657 -2.359 -5.567 1.00 98.81 190 ALA A N 1
ATOM 1542 C CA . ALA A 1 190 ? 3.984 -1.752 -4.297 1.00 98.81 190 ALA A CA 1
ATOM 1543 C C . ALA A 1 190 ? 5.388 -1.140 -4.340 1.00 98.81 190 ALA A C 1
ATOM 1545 O O . ALA A 1 190 ? 6.298 -1.704 -4.945 1.00 98.81 190 ALA A O 1
ATOM 1546 N N . HIS A 1 191 ? 5.529 0.041 -3.730 1.00 98.56 191 HIS A N 1
ATOM 1547 C CA . HIS A 1 191 ? 6.805 0.698 -3.412 1.00 98.56 191 HIS A CA 1
ATOM 1548 C C . HIS A 1 191 ? 7.928 0.530 -4.462 1.00 98.56 191 HIS A C 1
ATOM 1550 O O . HIS A 1 191 ? 9.052 0.160 -4.105 1.00 98.56 191 HIS A O 1
ATOM 1556 N N . PRO A 1 192 ? 7.696 0.849 -5.757 1.00 98.31 192 PRO A N 1
ATOM 1557 C CA . PRO A 1 192 ? 8.666 0.602 -6.826 1.00 98.31 192 PRO A CA 1
ATOM 1558 C C . PRO A 1 192 ? 10.017 1.292 -6.610 1.00 98.31 192 PRO A C 1
ATOM 1560 O O . PRO A 1 192 ? 11.043 0.839 -7.113 1.00 98.31 192 PRO A O 1
ATOM 1563 N N . GLU A 1 193 ? 10.051 2.366 -5.824 1.00 98.38 193 GLU A N 1
ATOM 1564 C CA . GLU A 1 193 ? 11.272 3.036 -5.397 1.00 98.38 193 GLU A CA 1
ATOM 1565 C C . GLU A 1 193 ? 12.212 2.181 -4.533 1.00 98.38 193 GLU A C 1
ATOM 1567 O O . GLU A 1 193 ? 13.395 2.518 -4.423 1.00 98.38 193 GLU A O 1
ATOM 1572 N N . ARG A 1 194 ? 11.719 1.102 -3.910 1.00 97.81 194 ARG A N 1
ATOM 1573 C CA . ARG A 1 194 ? 12.490 0.215 -3.023 1.00 97.81 194 ARG A CA 1
ATOM 1574 C C . ARG A 1 194 ? 13.278 -0.856 -3.783 1.00 97.81 194 ARG A C 1
ATOM 1576 O O . ARG A 1 194 ? 14.150 -1.493 -3.194 1.00 97.81 194 ARG A O 1
ATOM 1583 N N . TYR A 1 195 ? 13.052 -1.023 -5.088 1.00 96.62 195 TYR A N 1
ATOM 1584 C CA . TYR A 1 195 ? 13.784 -1.991 -5.911 1.00 96.62 195 TYR A CA 1
ATOM 1585 C C . TYR A 1 195 ? 15.174 -1.464 -6.286 1.00 96.62 195 TYR A C 1
ATOM 1587 O O . TYR A 1 195 ? 15.383 -0.841 -7.330 1.00 96.62 195 TYR A O 1
ATOM 1595 N N . ASN A 1 196 ? 16.152 -1.729 -5.417 1.00 91.56 196 ASN A N 1
ATOM 1596 C CA . ASN A 1 196 ? 17.530 -1.241 -5.547 1.00 91.56 196 ASN A CA 1
ATOM 1597 C C . ASN A 1 196 ? 18.185 -1.639 -6.879 1.00 91.56 196 ASN A C 1
ATOM 1599 O O . ASN A 1 196 ? 18.965 -0.870 -7.445 1.00 91.56 196 ASN A O 1
ATOM 1603 N N . SER A 1 197 ? 17.829 -2.809 -7.420 1.00 91.44 197 SER A N 1
ATOM 1604 C CA . SER A 1 197 ? 18.296 -3.289 -8.730 1.00 91.44 197 SER A CA 1
ATOM 1605 C C . SER A 1 197 ? 17.942 -2.353 -9.894 1.00 91.44 197 SER A C 1
ATOM 1607 O O . SER A 1 197 ? 18.619 -2.362 -10.923 1.00 91.44 197 SER A O 1
ATOM 1609 N N . TYR A 1 198 ? 16.928 -1.501 -9.732 1.00 94.25 198 TYR A N 1
ATOM 1610 C CA . TYR A 1 198 ? 16.443 -0.579 -10.757 1.00 94.25 198 TYR A CA 1
ATOM 1611 C C . TYR A 1 198 ? 16.966 0.851 -10.616 1.00 94.25 198 TYR A C 1
ATOM 1613 O O . TYR A 1 198 ? 16.815 1.649 -11.542 1.00 94.25 198 TYR A O 1
ATOM 1621 N N . HIS A 1 199 ? 17.630 1.204 -9.509 1.00 92.62 199 HIS A N 1
ATOM 1622 C CA . HIS A 1 199 ? 18.087 2.583 -9.262 1.00 92.62 199 HIS A CA 1
ATOM 1623 C C . HIS A 1 199 ? 19.064 3.087 -10.337 1.00 92.62 199 HIS A C 1
ATOM 1625 O O . HIS A 1 199 ? 19.039 4.267 -10.691 1.00 92.62 199 HIS A O 1
ATOM 1631 N N . ASN A 1 200 ? 19.865 2.185 -10.913 1.00 90.31 200 ASN A N 1
ATOM 1632 C CA . ASN A 1 200 ? 20.823 2.494 -11.981 1.00 90.31 200 ASN A CA 1
ATOM 1633 C C . ASN A 1 200 ? 20.254 2.321 -13.402 1.00 90.31 200 ASN A C 1
ATOM 1635 O O . ASN A 1 200 ? 20.926 2.664 -14.371 1.00 90.31 200 ASN A O 1
ATOM 1639 N N . ASN A 1 201 ? 19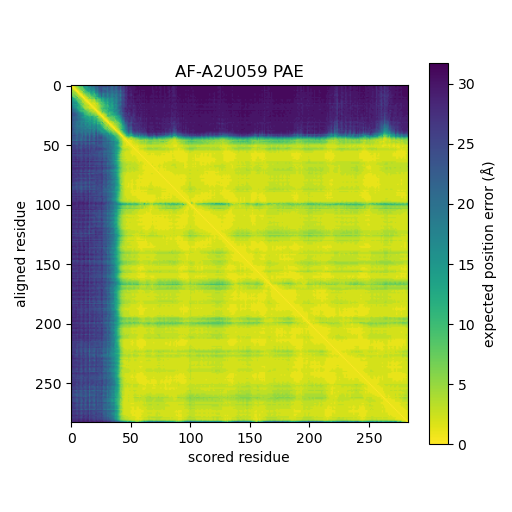.031 1.805 -13.549 1.00 93.88 201 ASN A N 1
ATOM 1640 C CA . ASN A 1 201 ? 18.391 1.568 -14.842 1.00 93.88 201 ASN A CA 1
ATOM 1641 C C . ASN A 1 201 ? 16.948 2.074 -14.828 1.00 93.88 201 ASN A C 1
ATOM 1643 O O . ASN A 1 201 ? 15.995 1.303 -14.810 1.00 93.88 201 ASN A O 1
ATOM 1647 N N . PHE A 1 202 ? 16.791 3.394 -14.847 1.00 94.94 202 PHE A N 1
ATOM 1648 C CA . PHE A 1 202 ? 15.479 4.021 -14.702 1.00 94.94 202 PHE A CA 1
ATOM 1649 C C . PHE A 1 202 ? 14.505 3.710 -15.856 1.00 94.94 202 PHE A C 1
ATOM 1651 O O . PHE A 1 202 ? 13.294 3.752 -15.660 1.00 94.94 202 PHE A O 1
ATOM 1658 N N . GLU A 1 203 ? 15.007 3.329 -17.036 1.00 97.25 203 GLU A N 1
ATOM 1659 C CA . GLU A 1 203 ? 14.173 2.933 -18.182 1.00 97.25 203 GLU A CA 1
ATOM 1660 C C . GLU A 1 203 ? 13.235 1.761 -17.866 1.00 97.25 203 GLU A C 1
ATOM 1662 O O . GLU A 1 203 ? 12.186 1.602 -18.494 1.00 97.25 203 GLU A O 1
ATOM 1667 N N . ILE A 1 204 ? 13.579 0.937 -16.872 1.00 97.06 204 ILE A N 1
ATOM 1668 C CA . ILE A 1 204 ? 12.730 -0.177 -16.455 1.00 97.06 204 ILE A CA 1
ATOM 1669 C C . ILE A 1 204 ? 11.373 0.287 -15.918 1.00 97.06 204 ILE A C 1
ATOM 1671 O O . ILE A 1 204 ? 10.368 -0.363 -16.191 1.00 97.06 204 ILE A O 1
ATOM 1675 N N . TYR A 1 205 ? 11.305 1.442 -15.249 1.00 98.31 205 TYR A N 1
ATOM 1676 C CA . TYR A 1 205 ? 10.047 1.975 -14.729 1.00 98.31 205 TYR A CA 1
ATOM 1677 C C . TYR A 1 205 ? 9.086 2.325 -15.867 1.00 98.31 205 TYR A C 1
ATOM 1679 O O . TYR A 1 205 ? 7.906 1.988 -15.799 1.00 98.31 205 TYR A O 1
ATOM 1687 N N . TYR A 1 206 ? 9.587 2.896 -16.967 1.00 98.50 206 TYR A N 1
ATOM 1688 C CA . TYR A 1 206 ? 8.771 3.141 -18.159 1.00 98.50 206 TYR A CA 1
ATOM 1689 C C . TYR A 1 206 ? 8.308 1.842 -18.819 1.00 98.50 206 TYR A C 1
ATOM 1691 O O . TYR A 1 206 ? 7.163 1.755 -19.264 1.00 98.50 206 TYR A O 1
ATOM 1699 N N . LYS A 1 207 ? 9.161 0.809 -18.854 1.00 98.31 207 LYS A N 1
ATOM 1700 C CA . LYS A 1 207 ? 8.775 -0.516 -19.367 1.00 98.31 207 LYS A CA 1
ATOM 1701 C C . LYS A 1 207 ? 7.661 -1.143 -18.530 1.00 98.31 207 LYS A C 1
ATOM 1703 O O . LYS A 1 207 ? 6.712 -1.661 -19.109 1.00 98.31 207 LYS A O 1
ATOM 1708 N N . LEU A 1 208 ? 7.738 -1.049 -17.203 1.00 98.50 208 LEU A N 1
ATOM 1709 C CA . LEU A 1 208 ? 6.700 -1.534 -16.288 1.00 98.50 208 LEU A CA 1
ATOM 1710 C C . LEU A 1 208 ? 5.374 -0.788 -16.491 1.00 98.50 208 LEU A C 1
ATOM 1712 O O . LEU A 1 208 ? 4.338 -1.427 -16.655 1.00 98.50 208 LEU A O 1
ATOM 1716 N N . LYS A 1 209 ? 5.402 0.549 -16.582 1.00 98.50 209 LYS A N 1
ATOM 1717 C CA . LYS A 1 209 ? 4.202 1.346 -16.900 1.00 98.50 209 LYS A CA 1
ATOM 1718 C C . LYS A 1 209 ? 3.607 0.964 -18.256 1.00 98.50 209 LYS A C 1
ATOM 1720 O O . LYS A 1 209 ? 2.398 0.789 -18.371 1.00 98.50 209 LYS A O 1
ATOM 1725 N N . LYS A 1 210 ? 4.447 0.789 -19.286 1.00 98.25 210 LYS A N 1
ATOM 1726 C CA . LYS A 1 210 ? 4.011 0.352 -20.624 1.00 98.25 210 LYS A CA 1
ATOM 1727 C C . LYS A 1 210 ? 3.415 -1.059 -20.607 1.00 98.25 210 LYS A C 1
ATOM 1729 O O . LYS A 1 210 ? 2.510 -1.335 -21.387 1.00 98.25 210 LYS A O 1
ATOM 1734 N N . ALA A 1 211 ? 3.887 -1.920 -19.711 1.00 97.94 211 ALA A N 1
ATOM 1735 C CA . ALA A 1 211 ? 3.334 -3.246 -19.465 1.00 97.94 211 ALA A CA 1
ATOM 1736 C C . ALA A 1 211 ? 2.035 -3.223 -18.634 1.00 97.94 211 ALA A C 1
ATOM 1738 O O . ALA A 1 211 ? 1.609 -4.274 -18.172 1.00 97.94 211 ALA A O 1
ATOM 1739 N N . GLY A 1 212 ? 1.405 -2.059 -18.431 1.00 97.50 212 GLY A N 1
ATOM 1740 C CA . GLY A 1 212 ? 0.109 -1.935 -17.754 1.00 97.50 212 GLY A CA 1
ATOM 1741 C C . GLY A 1 212 ? 0.190 -1.862 -16.229 1.00 97.50 212 GLY A C 1
ATOM 1742 O O . GLY A 1 212 ? -0.843 -1.887 -15.562 1.00 97.50 212 GLY A O 1
ATOM 1743 N N . CYS A 1 213 ? 1.396 -1.756 -15.669 1.00 97.88 213 CYS A N 1
ATOM 1744 C CA . CYS A 1 213 ? 1.590 -1.668 -14.232 1.00 97.88 213 CYS A CA 1
ATOM 1745 C C . CYS A 1 213 ? 1.278 -0.266 -13.694 1.00 97.88 213 CYS A C 1
ATOM 1747 O O . CYS A 1 213 ? 1.683 0.749 -14.269 1.00 97.88 213 CYS A O 1
ATOM 1749 N N . LEU A 1 214 ? 0.569 -0.220 -12.572 1.00 98.81 214 LEU A N 1
ATOM 1750 C CA . LEU A 1 214 ? 0.336 0.979 -11.777 1.00 98.81 214 LEU A CA 1
ATOM 1751 C C . LEU A 1 214 ? 1.296 0.989 -10.593 1.00 98.81 214 LEU A C 1
ATOM 1753 O O . LEU A 1 214 ? 1.688 -0.066 -10.119 1.00 98.81 214 LEU A O 1
ATOM 1757 N N . PHE A 1 215 ? 1.684 2.157 -10.104 1.00 98.88 215 PHE A N 1
ATOM 1758 C CA . PHE A 1 215 ? 2.690 2.315 -9.060 1.00 98.88 215 PHE A CA 1
ATOM 1759 C C . PHE A 1 215 ? 2.085 2.937 -7.808 1.00 98.88 215 PHE A C 1
ATOM 1761 O O . PHE A 1 215 ? 1.425 3.978 -7.873 1.00 98.88 215 PHE A O 1
ATOM 1768 N N . GLN A 1 216 ? 2.378 2.338 -6.658 1.00 98.94 216 GLN A N 1
ATOM 1769 C CA . GLN A 1 216 ? 2.012 2.868 -5.352 1.00 98.94 216 GLN A CA 1
ATOM 1770 C C . GLN A 1 216 ? 3.264 3.353 -4.610 1.00 98.94 216 GLN A C 1
ATOM 1772 O O . GLN A 1 216 ? 4.129 2.562 -4.261 1.00 98.94 216 GLN A O 1
ATOM 1777 N N . LEU A 1 217 ? 3.356 4.660 -4.349 1.00 98.88 217 LEU A N 1
ATOM 1778 C CA . LEU A 1 217 ? 4.436 5.256 -3.553 1.00 98.88 217 LEU A CA 1
ATOM 1779 C C . LEU A 1 217 ? 4.271 4.882 -2.079 1.00 98.88 217 LEU A C 1
ATOM 1781 O O . LEU A 1 217 ? 3.235 5.213 -1.487 1.00 98.88 217 LEU A O 1
ATOM 1785 N N . ASN A 1 218 ? 5.290 4.289 -1.454 1.00 98.81 218 ASN A N 1
ATOM 1786 C CA . ASN A 1 218 ? 5.319 4.180 0.002 1.00 98.81 218 ASN A CA 1
ATOM 1787 C C . ASN A 1 218 ? 5.616 5.565 0.596 1.00 98.81 218 ASN A C 1
ATOM 1789 O O . ASN A 1 218 ? 6.617 6.219 0.297 1.00 98.81 218 ASN A O 1
ATOM 1793 N N . LEU A 1 219 ? 4.714 6.038 1.455 1.00 98.56 219 LEU A N 1
ATOM 1794 C CA . LEU A 1 219 ? 4.790 7.370 2.048 1.00 98.56 219 LEU A CA 1
ATOM 1795 C C . LEU A 1 219 ? 6.085 7.599 2.843 1.00 98.56 219 LEU A C 1
ATOM 1797 O O . LEU A 1 219 ? 6.626 8.708 2.826 1.00 98.56 219 LEU A O 1
ATOM 1801 N N . LEU A 1 220 ? 6.614 6.570 3.508 1.00 98.19 220 LEU A N 1
ATOM 1802 C CA . LEU A 1 220 ? 7.859 6.652 4.270 1.00 98.19 220 LEU A CA 1
ATOM 1803 C C . LEU A 1 220 ? 9.108 6.732 3.388 1.00 98.19 220 LEU A C 1
ATOM 1805 O O . LEU A 1 220 ? 10.140 7.195 3.876 1.00 98.19 220 LEU A O 1
ATOM 1809 N N . SER A 1 221 ? 9.019 6.419 2.093 1.00 98.31 221 SER A N 1
ATOM 1810 C CA . SER A 1 221 ? 10.094 6.659 1.117 1.00 98.31 221 SER A CA 1
ATOM 1811 C C . SER A 1 221 ? 10.378 8.148 0.879 1.00 98.31 221 SER A C 1
ATOM 1813 O O . SER A 1 221 ? 11.404 8.506 0.308 1.00 98.31 221 SER A O 1
ATOM 1815 N N . LEU A 1 222 ? 9.507 9.047 1.359 1.00 97.56 222 LEU A N 1
ATOM 1816 C CA . LEU A 1 222 ? 9.769 10.493 1.425 1.00 97.56 222 LEU A CA 1
ATOM 1817 C C . LEU A 1 222 ? 10.623 10.899 2.639 1.00 97.56 222 LEU A C 1
ATOM 1819 O O . LEU A 1 222 ? 10.863 12.091 2.868 1.00 97.56 222 LEU A O 1
ATOM 1823 N N . THR A 1 223 ? 11.053 9.921 3.433 1.00 95.56 223 THR A N 1
ATOM 1824 C CA . THR A 1 223 ? 11.932 10.067 4.593 1.00 95.56 223 THR A CA 1
ATOM 1825 C C . THR A 1 223 ? 13.190 9.213 4.401 1.00 95.56 223 THR A C 1
ATOM 1827 O O . THR A 1 223 ? 13.177 8.286 3.594 1.00 95.56 223 THR A O 1
ATOM 1830 N N . PRO A 1 224 ? 14.262 9.438 5.182 1.00 92.81 224 PRO A N 1
ATOM 1831 C CA . PRO A 1 224 ? 15.470 8.610 5.108 1.00 92.81 224 PRO A CA 1
ATOM 1832 C C . PRO A 1 224 ? 15.304 7.136 5.537 1.00 92.81 224 PRO A C 1
ATOM 1834 O O . PRO A 1 224 ? 16.300 6.417 5.551 1.00 92.81 224 PRO A O 1
ATOM 1837 N N . GLN A 1 225 ? 14.096 6.679 5.898 1.00 95.44 225 GLN A N 1
ATOM 1838 C CA . GLN A 1 225 ? 13.821 5.352 6.469 1.00 95.44 225 GLN A CA 1
ATOM 1839 C C . GLN A 1 225 ? 14.423 4.190 5.666 1.00 95.44 225 GLN A C 1
ATOM 1841 O O . GLN A 1 225 ? 14.987 3.273 6.254 1.00 95.44 225 GLN A O 1
ATOM 1846 N N . TYR A 1 226 ? 14.327 4.236 4.335 1.00 95.75 226 TYR A N 1
ATOM 1847 C CA . TYR A 1 226 ? 14.822 3.176 3.444 1.00 95.75 226 TYR A CA 1
ATOM 1848 C C . TYR A 1 226 ? 16.133 3.552 2.731 1.00 95.75 22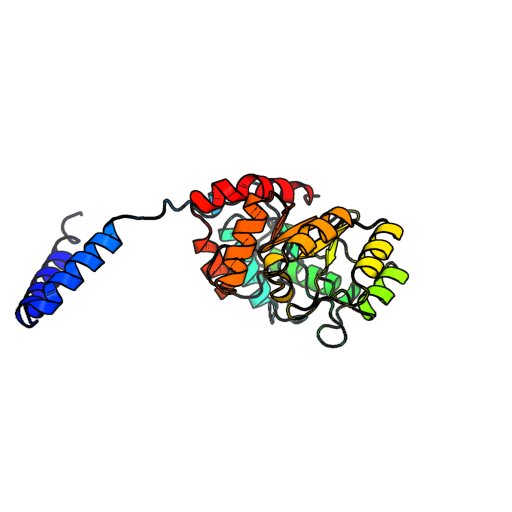6 TYR A C 1
ATOM 1850 O O . TYR A 1 226 ? 16.548 2.896 1.777 1.00 95.75 226 TYR A O 1
ATOM 1858 N N . GLY A 1 227 ? 16.795 4.619 3.187 1.00 96.19 227 GLY A N 1
ATOM 1859 C CA . GLY A 1 227 ? 18.056 5.111 2.640 1.00 96.19 227 GLY A CA 1
ATOM 1860 C C . GLY A 1 227 ? 17.922 6.114 1.489 1.00 96.19 227 GLY A C 1
ATOM 1861 O O . GLY A 1 227 ? 16.862 6.333 0.891 1.00 96.19 227 GLY A O 1
ATOM 1862 N N . ASP A 1 228 ? 19.053 6.747 1.171 1.00 95.50 228 ASP A N 1
ATOM 1863 C CA . ASP A 1 228 ? 19.125 7.851 0.208 1.00 95.50 228 ASP A CA 1
ATOM 1864 C C . ASP A 1 228 ? 18.776 7.430 -1.223 1.00 95.50 228 ASP A C 1
ATOM 1866 O O . ASP A 1 228 ? 18.198 8.222 -1.966 1.00 95.50 228 ASP A O 1
ATOM 1870 N N . GLY A 1 229 ? 19.133 6.204 -1.623 1.00 96.19 229 GLY A N 1
ATOM 1871 C CA . GLY A 1 229 ? 18.821 5.667 -2.951 1.00 96.19 229 GLY A CA 1
ATOM 1872 C C . GLY A 1 229 ? 17.314 5.595 -3.188 1.00 96.19 229 GLY A C 1
ATOM 1873 O O . GLY A 1 229 ? 16.818 6.112 -4.189 1.00 96.19 229 GLY A O 1
ATOM 1874 N N . VAL A 1 230 ? 16.579 5.061 -2.209 1.00 97.62 230 VAL A N 1
ATOM 1875 C CA . VAL A 1 230 ? 15.114 4.970 -2.242 1.00 97.62 230 VAL A CA 1
ATOM 1876 C C . VAL A 1 230 ? 14.486 6.361 -2.255 1.00 97.62 230 VAL A C 1
ATOM 1878 O O . VAL A 1 230 ? 13.658 6.650 -3.114 1.00 97.62 230 VAL A O 1
ATOM 1881 N N . THR A 1 231 ? 14.953 7.272 -1.394 1.00 97.69 231 THR A N 1
ATOM 1882 C CA . THR A 1 231 ? 14.435 8.653 -1.351 1.00 97.69 231 THR A CA 1
ATOM 1883 C C . THR A 1 231 ? 14.645 9.384 -2.684 1.00 97.69 231 THR A C 1
ATOM 1885 O O . THR A 1 231 ? 13.742 10.055 -3.189 1.00 97.69 231 THR A O 1
ATOM 1888 N N . LYS A 1 232 ? 15.834 9.254 -3.291 1.00 97.56 232 LYS A N 1
ATOM 1889 C CA . LYS A 1 232 ? 16.154 9.855 -4.599 1.00 97.56 232 LYS A CA 1
ATOM 1890 C C . LYS A 1 232 ? 15.304 9.259 -5.716 1.00 97.56 232 LYS A C 1
ATOM 1892 O O . LYS A 1 232 ? 14.833 10.007 -6.574 1.00 97.56 232 LYS A O 1
ATOM 1897 N N . THR A 1 233 ? 15.100 7.944 -5.702 1.00 98.19 233 THR A N 1
ATOM 1898 C CA . THR A 1 233 ? 14.263 7.246 -6.683 1.00 98.19 233 THR A CA 1
ATOM 1899 C C . THR A 1 233 ? 12.800 7.655 -6.539 1.00 98.19 233 THR A C 1
ATOM 1901 O O . THR A 1 233 ? 12.187 8.011 -7.542 1.00 98.19 233 THR A O 1
ATOM 1904 N N . ALA A 1 234 ? 12.272 7.742 -5.314 1.00 98.50 234 ALA A N 1
ATOM 1905 C CA . ALA A 1 234 ? 10.924 8.238 -5.052 1.00 98.50 234 ALA A CA 1
ATOM 1906 C C . ALA A 1 234 ? 10.727 9.666 -5.579 1.00 98.50 234 ALA A C 1
ATOM 1908 O O . ALA A 1 234 ? 9.769 9.945 -6.300 1.00 98.50 234 ALA A O 1
ATOM 1909 N N . ASP A 1 235 ? 11.679 10.561 -5.298 1.00 98.19 235 ASP A N 1
ATOM 1910 C CA . ASP A 1 235 ? 11.646 11.935 -5.799 1.00 98.19 235 ASP A CA 1
ATOM 1911 C C . ASP A 1 235 ? 11.756 12.015 -7.329 1.00 98.19 235 ASP A C 1
ATOM 1913 O O . ASP A 1 235 ? 11.201 12.939 -7.927 1.00 98.19 235 ASP A O 1
ATOM 1917 N N . ARG A 1 236 ? 12.460 11.078 -7.977 1.00 98.25 236 ARG A N 1
ATOM 1918 C CA . ARG A 1 236 ? 12.547 11.005 -9.441 1.00 98.25 236 ARG A CA 1
ATOM 1919 C C . ARG A 1 236 ? 11.247 10.483 -10.054 1.00 98.25 236 ARG A C 1
ATOM 1921 O O . ARG A 1 236 ? 10.723 11.132 -10.948 1.00 98.25 236 ARG A O 1
ATOM 1928 N N . LEU A 1 237 ? 10.690 9.388 -9.537 1.00 98.69 237 LEU A N 1
ATOM 1929 C CA . LEU A 1 237 ? 9.404 8.833 -9.979 1.00 98.69 237 LEU A CA 1
ATOM 1930 C C . LEU A 1 237 ? 8.251 9.845 -9.822 1.00 98.69 237 LEU A C 1
ATOM 1932 O O . LEU A 1 237 ? 7.398 9.939 -10.701 1.00 98.69 237 LEU A O 1
ATOM 1936 N N . LEU A 1 238 ? 8.264 10.662 -8.759 1.00 98.62 238 LEU A N 1
ATOM 1937 C CA . LEU A 1 238 ? 7.320 11.775 -8.582 1.00 98.62 238 LEU A CA 1
ATOM 1938 C C . LEU A 1 238 ? 7.487 12.876 -9.637 1.00 98.62 238 LEU A C 1
ATOM 1940 O O . LEU A 1 238 ? 6.494 13.404 -10.127 1.00 98.62 238 LEU A O 1
ATOM 1944 N N . LYS A 1 239 ? 8.727 13.245 -9.987 1.00 98.25 239 LYS A N 1
ATOM 1945 C CA . LYS A 1 239 ? 8.994 14.268 -11.017 1.00 98.25 239 LYS A CA 1
ATOM 1946 C C . LYS A 1 239 ? 8.550 13.823 -12.408 1.00 98.25 239 LYS A C 1
ATOM 1948 O O . LYS A 1 239 ? 8.066 14.654 -13.165 1.00 98.25 239 LYS A O 1
ATOM 1953 N N . GLU A 1 240 ? 8.701 12.537 -12.708 1.00 98.19 240 GLU A N 1
ATOM 1954 C CA . GLU A 1 240 ? 8.276 11.921 -13.973 1.00 98.19 240 GLU A CA 1
ATOM 1955 C C . GLU A 1 240 ? 6.781 11.540 -13.974 1.00 98.19 240 GLU A C 1
ATOM 1957 O O . GLU A 1 240 ? 6.289 10.982 -14.951 1.00 98.19 240 GLU A O 1
ATOM 1962 N N . ASN A 1 241 ? 6.050 11.837 -12.889 1.00 98.06 241 ASN A N 1
ATOM 1963 C CA . ASN A 1 241 ? 4.617 11.567 -12.737 1.00 98.06 241 ASN A CA 1
ATOM 1964 C C . ASN A 1 241 ? 4.236 10.089 -12.977 1.00 98.06 241 ASN A C 1
ATOM 1966 O O . ASN A 1 241 ? 3.264 9.789 -13.668 1.00 98.06 241 ASN A O 1
ATOM 1970 N N . LEU A 1 242 ? 5.034 9.156 -12.442 1.00 98.62 242 LEU A N 1
ATOM 1971 C CA . LEU A 1 242 ? 4.859 7.717 -12.692 1.00 98.62 242 LEU A CA 1
ATOM 1972 C C . LEU A 1 242 ? 3.993 7.001 -11.650 1.00 98.62 242 LEU A C 1
ATOM 1974 O O . LEU A 1 242 ? 3.477 5.920 -11.940 1.00 98.62 242 LEU A O 1
ATOM 1978 N N . TYR A 1 243 ? 3.825 7.590 -10.465 1.00 98.88 243 TYR A N 1
ATOM 1979 C CA . TYR A 1 243 ? 2.953 7.056 -9.420 1.00 98.88 243 TYR A CA 1
ATOM 1980 C C . TYR A 1 243 ? 1.478 7.262 -9.742 1.00 98.88 243 TYR A C 1
ATOM 1982 O O . TYR A 1 243 ? 1.090 8.294 -10.281 1.00 98.88 243 TYR A O 1
ATOM 1990 N N . ASP A 1 244 ? 0.659 6.298 -9.339 1.00 98.88 244 ASP A N 1
ATOM 1991 C CA . ASP A 1 244 ? -0.796 6.372 -9.442 1.00 98.88 244 ASP A CA 1
ATOM 1992 C C . ASP A 1 244 ? -1.437 6.533 -8.061 1.00 98.88 244 ASP A C 1
ATOM 1994 O O . ASP A 1 244 ? -2.424 7.258 -7.922 1.00 98.88 244 ASP A O 1
ATOM 1998 N N . PHE A 1 245 ? -0.847 5.906 -7.037 1.00 98.88 245 PHE A N 1
ATOM 1999 C CA . PHE A 1 245 ? -1.389 5.837 -5.680 1.00 98.88 245 PHE A CA 1
ATOM 2000 C C . PHE A 1 245 ? -0.311 6.021 -4.610 1.00 98.88 245 PHE A C 1
ATOM 2002 O O . PHE A 1 245 ? 0.889 6.058 -4.894 1.00 98.88 245 PHE A O 1
ATOM 2009 N N . VAL A 1 246 ? -0.750 6.102 -3.356 1.00 98.88 246 VAL A N 1
ATOM 2010 C CA . VAL A 1 246 ? 0.106 6.106 -2.163 1.00 98.88 246 VAL A CA 1
ATOM 2011 C C . VAL A 1 246 ? -0.366 5.065 -1.156 1.00 98.88 246 VAL A C 1
ATOM 2013 O O . VAL A 1 246 ? -1.522 4.661 -1.166 1.00 98.88 246 VAL A O 1
ATOM 2016 N N . GLY A 1 247 ? 0.518 4.650 -0.261 1.00 98.69 247 GLY A N 1
ATOM 2017 C CA . GLY A 1 247 ? 0.221 3.690 0.799 1.00 98.69 247 GLY A CA 1
ATOM 2018 C C . GLY A 1 247 ? 1.180 3.884 1.964 1.00 98.69 247 GLY A C 1
ATOM 2019 O O . GLY A 1 247 ? 2.292 4.391 1.775 1.00 98.69 247 GLY A O 1
ATOM 2020 N N . THR A 1 248 ? 0.735 3.569 3.178 1.00 98.56 248 THR A N 1
ATOM 2021 C CA . THR A 1 248 ? 1.554 3.812 4.370 1.00 98.56 248 THR A CA 1
ATOM 2022 C C . THR A 1 248 ? 2.615 2.747 4.590 1.00 98.56 248 THR A C 1
ATOM 2024 O O . THR A 1 248 ? 3.650 3.080 5.167 1.00 98.56 248 THR A O 1
ATOM 2027 N N . ASP A 1 249 ? 2.360 1.509 4.152 1.00 98.50 249 ASP A N 1
ATOM 2028 C CA . ASP A 1 249 ? 3.226 0.348 4.390 1.00 98.50 249 ASP A CA 1
ATOM 2029 C C . ASP A 1 249 ? 3.526 0.191 5.908 1.00 98.50 249 ASP A C 1
ATOM 2031 O O . ASP A 1 249 ? 4.640 -0.034 6.407 1.00 98.50 249 ASP A O 1
ATOM 2035 N N . THR A 1 250 ? 2.498 0.467 6.721 1.00 98.50 250 THR A N 1
ATOM 2036 C CA . THR A 1 250 ? 2.623 0.473 8.180 1.00 98.50 250 THR A CA 1
ATOM 2037 C C . THR A 1 250 ? 2.655 -0.951 8.709 1.00 98.50 250 THR A C 1
ATOM 2039 O O . THR A 1 250 ? 1.657 -1.654 8.618 1.00 98.50 250 THR A O 1
ATOM 2042 N N . HIS A 1 251 ? 3.756 -1.300 9.372 1.00 98.06 251 HIS A N 1
ATOM 2043 C CA . HIS A 1 251 ? 3.941 -2.573 10.071 1.00 98.06 251 HIS A CA 1
ATOM 2044 C C . HIS A 1 251 ? 3.957 -2.403 11.598 1.00 98.06 251 HIS A C 1
ATOM 2046 O O . HIS A 1 251 ? 3.471 -3.230 12.363 1.00 98.06 251 HIS A O 1
ATOM 2052 N N . HIS A 1 252 ? 4.527 -1.294 12.087 1.00 97.38 252 HIS A N 1
ATOM 2053 C CA . HIS A 1 252 ? 4.763 -1.102 13.518 1.00 97.38 252 HIS A CA 1
ATOM 2054 C C . HIS A 1 252 ? 4.816 0.375 13.939 1.00 97.38 252 HIS A C 1
ATOM 2056 O O . HIS A 1 252 ? 4.945 1.285 13.118 1.00 97.38 252 HIS A O 1
ATOM 2062 N N . LYS A 1 253 ? 4.807 0.637 15.254 1.00 96.50 253 LYS A N 1
ATOM 2063 C CA . LYS A 1 253 ? 4.700 1.991 15.840 1.00 96.50 253 LYS A CA 1
ATOM 2064 C C . LYS A 1 253 ? 5.772 2.980 15.356 1.00 96.50 253 LYS A C 1
ATOM 2066 O O . LYS A 1 253 ? 5.478 4.169 15.231 1.00 96.50 253 LYS A O 1
ATOM 2071 N N . ASN A 1 254 ? 6.980 2.514 15.030 1.00 96.56 254 ASN A N 1
ATOM 2072 C CA . ASN A 1 254 ? 8.036 3.383 14.499 1.00 96.56 254 ASN A CA 1
ATOM 2073 C C . ASN A 1 254 ? 7.695 3.950 13.107 1.00 96.56 254 ASN A C 1
ATOM 2075 O O . ASN A 1 254 ? 7.985 5.120 12.860 1.00 96.56 254 ASN A O 1
ATOM 2079 N N . HIS A 1 255 ? 6.999 3.193 12.244 1.00 97.62 255 HIS A N 1
ATOM 2080 C CA . HIS A 1 255 ? 6.512 3.687 10.946 1.00 97.62 255 HIS A CA 1
ATOM 2081 C C . HIS A 1 255 ? 5.546 4.854 11.162 1.00 97.62 255 HIS A C 1
ATOM 2083 O O . HIS A 1 255 ? 5.723 5.927 10.590 1.00 97.62 255 HIS A O 1
ATOM 2089 N N . LEU A 1 256 ? 4.610 4.716 12.104 1.00 96.19 256 LEU A N 1
ATOM 2090 C CA . LEU A 1 256 ? 3.679 5.788 12.466 1.00 96.19 256 LEU A CA 1
ATOM 2091 C C . LEU A 1 256 ? 4.362 7.015 13.071 1.00 96.19 256 LEU A C 1
ATOM 2093 O O . LEU A 1 256 ? 3.842 8.127 12.958 1.00 96.19 256 LEU A O 1
ATOM 2097 N N . HIS A 1 257 ? 5.497 6.836 13.745 1.00 94.75 257 HIS A N 1
ATOM 2098 C CA . HIS A 1 257 ? 6.263 7.951 14.290 1.00 94.75 257 HIS A CA 1
ATOM 2099 C C . HIS A 1 257 ? 6.965 8.744 13.180 1.00 94.75 257 HIS A C 1
ATOM 2101 O O . HIS A 1 257 ? 6.967 9.976 13.215 1.00 94.75 257 HIS A O 1
ATOM 2107 N N . LEU A 1 258 ? 7.502 8.043 12.178 1.00 95.12 258 LEU A N 1
ATOM 2108 C CA . LEU A 1 258 ? 8.138 8.632 11.000 1.00 95.12 258 LEU A CA 1
ATOM 2109 C C . LEU A 1 258 ? 7.127 9.249 10.034 1.00 95.12 258 LEU A C 1
ATOM 2111 O O . LEU A 1 258 ? 7.416 10.297 9.460 1.00 95.12 258 LEU A O 1
ATOM 2115 N N . LEU A 1 259 ? 5.922 8.684 9.922 1.00 95.19 259 LEU A N 1
ATOM 2116 C CA . LEU A 1 259 ? 4.849 9.213 9.076 1.00 95.19 259 LEU A CA 1
ATOM 2117 C C . LEU A 1 259 ? 4.501 10.666 9.438 1.00 95.19 259 LEU A C 1
ATOM 2119 O O . LEU A 1 259 ? 4.179 11.473 8.574 1.00 95.19 259 LEU A O 1
ATOM 2123 N N . LYS A 1 260 ? 4.672 11.077 10.700 1.00 93.88 260 LYS A N 1
ATOM 2124 C CA . LYS A 1 260 ? 4.499 12.489 11.079 1.00 93.88 260 LYS A CA 1
ATOM 2125 C C . LYS A 1 260 ? 5.441 13.429 10.325 1.00 93.88 260 LYS A C 1
ATOM 2127 O O . LYS A 1 260 ? 5.063 14.549 9.993 1.00 93.88 260 LYS A O 1
ATOM 2132 N N . SER A 1 261 ? 6.660 12.975 10.038 1.00 93.69 261 SER A N 1
ATOM 2133 C CA . SER A 1 261 ? 7.697 13.791 9.402 1.00 93.69 261 SER A CA 1
ATOM 2134 C C . SER A 1 261 ? 7.419 14.096 7.928 1.00 93.69 261 SER A C 1
ATOM 2136 O O . SER A 1 261 ? 7.974 15.061 7.395 1.00 93.69 261 SER A O 1
ATOM 2138 N N . ILE A 1 262 ? 6.532 13.329 7.277 1.00 95.00 262 ILE A N 1
ATOM 2139 C CA . ILE A 1 262 ? 6.141 13.599 5.890 1.00 95.00 262 ILE A CA 1
ATOM 2140 C C . ILE A 1 262 ? 5.145 14.755 5.778 1.00 95.00 262 ILE A C 1
ATOM 2142 O O . ILE A 1 262 ? 4.998 15.307 4.687 1.00 95.00 262 ILE A O 1
ATOM 2146 N N . SER A 1 263 ? 4.518 15.158 6.890 1.00 93.69 263 SER A N 1
ATOM 2147 C CA . SER A 1 263 ? 3.451 16.161 6.948 1.00 93.69 263 SER A CA 1
ATOM 2148 C C . SER A 1 263 ? 3.968 17.599 6.835 1.00 93.69 263 SER A C 1
ATOM 2150 O O . SER A 1 263 ? 3.818 18.437 7.725 1.00 93.69 263 SER A O 1
ATOM 2152 N N . ILE A 1 264 ? 4.636 17.898 5.723 1.00 95.06 264 ILE A N 1
ATOM 2153 C CA . ILE A 1 264 ? 5.203 19.213 5.413 1.00 95.06 264 ILE A CA 1
ATOM 2154 C C . ILE A 1 264 ? 4.663 19.725 4.079 1.00 95.06 264 ILE A C 1
ATOM 2156 O O . ILE A 1 264 ? 4.465 18.952 3.140 1.00 95.06 264 ILE A O 1
ATOM 2160 N N . LYS A 1 265 ? 4.520 21.052 3.940 1.00 94.12 265 LYS A N 1
ATOM 2161 C CA . LYS A 1 265 ? 3.983 21.685 2.712 1.00 94.12 265 LYS A CA 1
ATOM 2162 C C . LYS A 1 265 ? 4.667 21.235 1.418 1.00 94.12 265 LYS A C 1
ATOM 2164 O O . LYS A 1 265 ? 4.008 21.110 0.390 1.00 94.12 265 LYS A O 1
ATOM 2169 N N . LYS A 1 266 ? 5.983 20.988 1.461 1.00 94.56 266 LYS A N 1
ATOM 2170 C CA . LYS A 1 266 ? 6.753 20.504 0.303 1.00 94.56 266 LYS A CA 1
ATOM 2171 C C . LYS A 1 266 ? 6.254 19.138 -0.173 1.00 94.56 266 LYS A C 1
ATOM 2173 O O . LYS A 1 266 ? 6.054 18.969 -1.369 1.00 94.56 266 LYS A O 1
ATOM 2178 N N . ASN A 1 267 ? 6.080 18.190 0.745 1.00 96.31 267 ASN A N 1
ATOM 2179 C CA . ASN A 1 267 ? 5.634 16.840 0.417 1.00 96.31 267 ASN A CA 1
ATOM 2180 C C . ASN A 1 267 ? 4.166 16.858 0.010 1.00 96.31 267 ASN A C 1
ATOM 2182 O O . ASN A 1 267 ? 3.844 16.337 -1.047 1.00 96.31 267 ASN A O 1
ATOM 2186 N N . PHE A 1 268 ? 3.316 17.564 0.760 1.00 96.69 268 PHE A N 1
ATOM 2187 C CA . PHE A 1 268 ? 1.900 17.707 0.420 1.00 96.69 268 PHE A CA 1
ATOM 2188 C C . PHE A 1 268 ? 1.701 18.209 -1.018 1.00 96.69 268 PHE A C 1
ATOM 2190 O O . PHE A 1 268 ? 0.987 17.589 -1.793 1.00 96.69 268 PHE A O 1
ATOM 2197 N N . LYS A 1 269 ? 2.424 19.261 -1.434 1.00 96.38 269 LYS A N 1
ATOM 2198 C CA . LYS A 1 269 ? 2.357 19.764 -2.818 1.00 96.38 269 LYS A CA 1
ATOM 2199 C C . LYS A 1 269 ? 2.778 18.722 -3.866 1.00 96.38 269 LYS A C 1
ATOM 2201 O O . LYS A 1 269 ? 2.283 18.772 -4.984 1.00 96.38 269 LYS A O 1
ATOM 2206 N N . LYS A 1 270 ? 3.714 17.825 -3.536 1.00 96.88 270 LYS A N 1
ATOM 2207 C CA . LYS A 1 270 ? 4.176 16.772 -4.453 1.00 96.88 270 LYS A CA 1
ATOM 2208 C C . LYS A 1 270 ? 3.155 15.645 -4.603 1.00 96.88 270 LYS A C 1
ATOM 2210 O O . LYS A 1 270 ? 3.041 15.118 -5.698 1.00 96.88 270 LYS A O 1
ATOM 2215 N N . ILE A 1 271 ? 2.461 15.265 -3.525 1.00 98.12 271 ILE A N 1
ATOM 2216 C CA . ILE A 1 271 ? 1.673 14.021 -3.486 1.00 98.12 271 ILE A CA 1
ATOM 2217 C C . ILE A 1 271 ? 0.166 14.214 -3.292 1.00 98.12 271 ILE A C 1
ATOM 2219 O O . ILE A 1 271 ? -0.547 13.220 -3.251 1.00 98.12 271 ILE A O 1
ATOM 2223 N N . ASN A 1 272 ? -0.345 15.445 -3.172 1.00 97.69 272 ASN A N 1
ATOM 2224 C CA . ASN A 1 272 ? -1.777 15.680 -2.940 1.00 97.69 272 ASN A CA 1
ATOM 2225 C C . ASN A 1 272 ? -2.672 14.986 -3.977 1.00 97.69 272 ASN A C 1
ATOM 2227 O O . ASN A 1 272 ? -3.627 14.329 -3.598 1.00 97.69 272 ASN A O 1
ATOM 2231 N N . HIS A 1 273 ? -2.327 15.052 -5.262 1.00 98.19 273 HIS A N 1
ATOM 2232 C CA . HIS A 1 273 ? -3.072 14.376 -6.320 1.00 98.19 273 HIS A CA 1
ATOM 2233 C C . HIS A 1 273 ? -3.081 12.847 -6.148 1.00 98.19 273 HIS A C 1
ATOM 2235 O O . HIS A 1 273 ? -4.095 12.219 -6.420 1.00 98.19 273 HIS A O 1
ATOM 2241 N N . LEU A 1 274 ? -2.002 12.244 -5.633 1.00 98.69 274 LEU A N 1
ATOM 2242 C CA . LEU A 1 274 ? -1.958 10.808 -5.330 1.00 98.69 274 LEU A CA 1
ATOM 2243 C C . LEU A 1 274 ? -2.803 10.459 -4.098 1.00 98.69 274 LEU A C 1
ATOM 2245 O O . LEU A 1 274 ? -3.474 9.432 -4.085 1.00 98.69 274 LEU A O 1
ATOM 2249 N N . LEU A 1 275 ? -2.801 11.324 -3.076 1.00 98.31 275 LEU A N 1
ATOM 2250 C CA . LEU A 1 275 ? -3.672 11.173 -1.906 1.00 98.31 275 LEU A CA 1
ATOM 2251 C C . LEU A 1 275 ? -5.155 11.201 -2.318 1.00 98.31 275 LEU A C 1
ATOM 2253 O O . LEU A 1 275 ? -5.935 10.389 -1.831 1.00 98.31 275 LEU A O 1
ATOM 2257 N N . GLU A 1 276 ? -5.531 12.090 -3.242 1.00 98.25 276 GLU A N 1
ATOM 2258 C CA . GLU A 1 276 ? -6.880 12.143 -3.824 1.00 98.25 276 GLU A CA 1
ATOM 2259 C C . GLU A 1 276 ? -7.182 10.911 -4.693 1.00 98.25 276 GLU A C 1
ATOM 2261 O O . GLU A 1 276 ? -8.278 10.357 -4.623 1.00 98.25 276 GLU A O 1
ATOM 2266 N N . ASN A 1 277 ? -6.210 10.418 -5.471 1.00 98.44 277 ASN A N 1
ATOM 2267 C CA . ASN A 1 277 ? -6.391 9.220 -6.299 1.00 98.44 277 ASN A CA 1
ATOM 2268 C C . ASN A 1 277 ? -6.772 7.984 -5.472 1.00 98.44 277 ASN A C 1
ATOM 2270 O O . ASN A 1 277 ? -7.547 7.150 -5.950 1.00 98.44 277 ASN A O 1
ATOM 2274 N N . ASN A 1 278 ? -6.285 7.872 -4.230 1.00 98.56 278 ASN A N 1
ATOM 2275 C CA . ASN A 1 278 ? -6.670 6.782 -3.335 1.00 98.56 278 ASN A CA 1
ATOM 2276 C C . ASN A 1 278 ? -8.181 6.749 -3.060 1.00 98.56 278 ASN A C 1
ATOM 2278 O O . ASN A 1 278 ? -8.726 5.664 -2.872 1.00 98.56 278 ASN A O 1
ATOM 2282 N N . LEU A 1 279 ? -8.899 7.880 -3.108 1.00 97.50 279 LEU A N 1
ATOM 2283 C CA . LEU A 1 279 ? -10.355 7.914 -2.889 1.00 97.50 279 LEU A CA 1
ATOM 2284 C C . LEU A 1 279 ? -11.127 7.022 -3.874 1.00 97.50 279 LEU A C 1
ATOM 2286 O O . LEU A 1 279 ? -12.238 6.587 -3.573 1.00 97.50 279 LEU A O 1
ATOM 2290 N N . LYS A 1 280 ? -10.521 6.662 -5.014 1.00 97.00 280 LYS A N 1
ATOM 2291 C CA . LYS A 1 280 ? -11.055 5.667 -5.951 1.00 97.00 280 LYS A CA 1
ATOM 2292 C C . LYS A 1 280 ? -11.343 4.312 -5.295 1.00 97.00 280 LYS A C 1
ATOM 2294 O O . LYS A 1 280 ? -12.226 3.597 -5.768 1.00 97.00 280 LYS A O 1
ATOM 2299 N N . PHE A 1 281 ? -10.633 3.963 -4.224 1.00 97.75 281 PHE A N 1
ATOM 2300 C CA . PHE A 1 281 ? -10.793 2.702 -3.498 1.00 97.75 281 PHE A CA 1
ATOM 2301 C C . PHE A 1 281 ? -11.902 2.725 -2.439 1.00 97.75 281 PHE A C 1
ATOM 2303 O O . PHE A 1 281 ? -12.204 1.684 -1.857 1.00 97.75 281 PHE A O 1
ATOM 2310 N N . LEU A 1 282 ? -12.563 3.867 -2.219 1.00 92.56 282 LEU A N 1
ATOM 2311 C CA . LEU A 1 282 ? -13.754 3.910 -1.376 1.00 92.56 282 LEU A CA 1
ATOM 2312 C C . LEU A 1 282 ? -14.877 3.064 -1.991 1.00 92.56 282 LEU A C 1
ATOM 2314 O O . LEU A 1 282 ? -15.095 3.077 -3.209 1.00 92.56 282 LEU A O 1
ATOM 2318 N N . LYS A 1 283 ? -15.548 2.301 -1.129 1.00 70.38 283 LYS A N 1
ATOM 2319 C CA . LYS A 1 283 ? -16.772 1.558 -1.435 1.00 70.38 283 LYS A CA 1
ATOM 2320 C C . LYS A 1 283 ? -17.988 2.383 -1.039 1.00 70.38 283 LYS A C 1
ATOM 2322 O O . LYS A 1 283 ? -17.913 3.046 0.025 1.00 70.38 283 LYS A O 1
#

Nearest PDB structures (foldseek):
  3qy7-assembly1_A  TM=8.391E-01  e=3.570E-17  Bacillus subtilis
  2wjd-assembly1_A  TM=8.557E-01  e=4.096E-15  Streptococcus pneumoniae
  6kcm-assembly1_A  TM=4.292E-01  e=3.798E-03  Plasmodium falciparum
  6jwq-assembly1_A  TM=3.694E-01  e=1.340E-02  Plasmodium falciparum
  2z0i-assembly1_A  TM=3.288E-01  e=2.539E-01  Mus musculus

Foldseek 3Di:
DPPVVVVVVVVVVVVVVVVVVVDDPVVVVVVVVVVVVVVPDPFAFDQLLVLFDQQFEFLEAALFDCQALFHPDLVQSLVVQVLVVSSNHQHYAYAAECDDPRRVDFPVNFVVSQVVNVVVCVVVVVPSHHYHYFHAYELDPVVVVCLVVVRGGALDDQEHHYEYDLADGDPCNLVSLVSSVVSVHQYEYELPLSNLVCLVPVVVLVVCVVSRYAYEHALLLCDCPSHDSSVVSSVVCLVVVRHQAYHPHHRGPVSSVSSSVCRGPVNSVSCVNRSVSSSVSPD

pLDDT: mean 88.67, std 19.37, range [29.59, 98.94]

Radius of gyration: 22.92 Å; Cα contacts (8 Å, |Δi|>4): 461; chains: 1; bounding box: 56×56×57 Å

Solvent-accessible surface area (backbone atoms only — not comparable to full-atom values): 15339 Å² total; per-residue (Å²): 144,86,73,75,75,61,59,64,56,52,58,50,49,58,56,49,52,58,56,58,75,73,53,62,78,81,59,59,58,57,52,52,54,51,53,52,59,69,66,72,65,79,73,60,67,45,60,44,59,73,63,47,54,89,78,22,37,39,62,29,23,22,52,49,48,58,58,50,88,27,12,70,36,66,69,50,16,52,52,51,51,54,52,40,37,72,33,47,44,38,30,36,27,28,26,43,48,31,37,66,89,84,20,72,56,44,71,67,58,53,54,53,39,47,52,55,50,55,50,51,34,48,78,73,65,48,71,84,53,47,75,50,66,28,32,30,32,36,69,47,73,61,45,53,58,30,60,74,70,68,66,70,52,35,70,46,94,44,34,32,39,30,38,65,55,48,74,50,71,52,95,58,45,70,57,52,48,46,50,44,43,74,75,62,35,40,47,29,34,51,36,66,42,58,32,60,68,41,74,88,42,63,68,54,58,57,52,42,45,73,60,61,40,38,28,25,43,40,56,50,35,78,38,71,81,72,33,68,68,24,29,53,39,39,56,47,40,57,75,71,65,59,59,54,30,47,21,59,66,36,36,50,73,66,50,63,60,53,51,59,73,49,30,27,57,72,49,46,74,73,44,48,69,27,52,57,45,28,44,74,63,64,129